Protein AF-A0A2J6PSX6-F1 (afdb_monomer)

Organism: NCBI:txid2082293

Solvent-accessible surface area (backbone atoms only — not comparable to full-atom values): 17293 Å² total; per-residue (Å²): 142,80,87,80,80,84,87,78,82,93,85,74,85,84,75,84,88,76,94,70,100,68,79,91,70,80,76,93,77,73,85,41,24,42,77,78,68,70,52,59,58,74,43,74,70,60,78,51,39,44,59,46,72,52,90,96,53,79,48,27,36,32,50,40,88,94,56,81,68,42,90,94,49,46,57,58,33,32,57,57,78,74,82,89,57,57,91,65,48,42,64,72,56,62,72,65,65,79,92,55,93,71,57,66,23,71,43,69,70,58,40,54,51,45,43,54,75,74,62,28,80,75,60,72,49,60,48,87,50,93,88,44,82,47,42,84,52,58,31,75,43,72,65,63,46,50,50,45,41,31,73,75,62,28,34,72,60,70,74,49,84,80,83,52,93,51,57,68,64,34,51,52,46,35,52,55,50,53,72,76,30,57,74,54,61,67,40,50,57,38,73,90,73,67,52,77,38,41,37,91,80,50,52,58,40,31,86,90,74,68,51,63,62,58,64,72,63,51,54,53,28,55,52,51,49,53,54,52,64,66,59,72,80,74,89,76,86,85,89,81,86,87,89,81,87,80,90,87,83,89,81,83,89,79,86,89,81,86,83,90,83,88,135

pLDDT: mean 77.26, std 21.4, range [27.86, 97.06]

Mean predicted aligned error: 16.33 Å

Structure (mmCIF, N/CA/C/O backbone):
data_AF-A0A2J6PSX6-F1
#
_entry.id   AF-A0A2J6PSX6-F1
#
loop_
_atom_site.group_PDB
_atom_site.id
_atom_site.type_symbol
_atom_site.label_atom_id
_atom_site.label_alt_id
_atom_site.label_comp_id
_atom_site.label_asym_id
_atom_site.label_entity_id
_atom_site.label_seq_id
_atom_site.pdbx_PDB_ins_code
_atom_site.Cartn_x
_atom_site.Cartn_y
_atom_site.Cartn_z
_atom_site.occupancy
_atom_site.B_iso_or_equiv
_atom_site.auth_seq_id
_atom_site.auth_comp_id
_atom_site.auth_asym_id
_atom_site.auth_atom_id
_atom_site.pdbx_PDB_model_num
ATOM 1 N N . MET A 1 1 ? -2.163 -26.969 -51.520 1.00 44.22 1 MET A N 1
ATOM 2 C CA . MET A 1 1 ? -0.831 -26.371 -51.751 1.00 44.22 1 MET A CA 1
ATOM 3 C C . MET A 1 1 ? -0.450 -25.563 -50.521 1.00 44.22 1 MET A C 1
ATOM 5 O O . MET A 1 1 ? -1.234 -24.714 -50.119 1.00 44.22 1 MET A O 1
ATOM 9 N N . LYS A 1 2 ? 0.689 -25.865 -49.894 1.00 38.69 2 LYS A N 1
ATOM 10 C CA . LYS A 1 2 ? 1.317 -25.062 -48.831 1.00 38.69 2 LYS A CA 1
ATOM 11 C C . LYS A 1 2 ? 2.752 -24.767 -49.298 1.00 38.69 2 LYS A C 1
ATOM 13 O O . LYS A 1 2 ? 3.329 -25.674 -49.892 1.00 38.69 2 LYS A O 1
ATOM 18 N N . PRO A 1 3 ? 3.296 -23.555 -49.107 1.00 42.16 3 PRO A N 1
ATOM 19 C CA . PRO A 1 3 ? 4.666 -23.247 -49.508 1.00 42.16 3 PRO A CA 1
ATOM 20 C C . PRO A 1 3 ? 5.681 -23.896 -48.555 1.00 42.16 3 PRO A C 1
ATOM 22 O O . PRO A 1 3 ? 5.441 -23.966 -47.348 1.00 42.16 3 PRO A O 1
ATOM 25 N N . ASP A 1 4 ? 6.806 -24.348 -49.106 1.00 41.50 4 ASP A N 1
ATOM 26 C CA . ASP A 1 4 ? 7.907 -24.942 -48.343 1.00 41.50 4 ASP A CA 1
ATOM 27 C C . ASP A 1 4 ? 8.691 -23.892 -47.528 1.00 41.50 4 ASP A C 1
ATOM 29 O O . ASP A 1 4 ? 8.836 -22.746 -47.968 1.00 41.50 4 ASP A O 1
ATOM 33 N N . P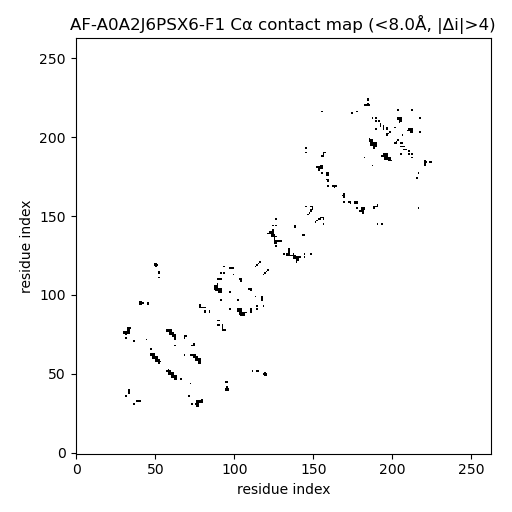RO A 1 5 ? 9.242 -24.261 -46.355 1.00 49.44 5 PRO A N 1
ATOM 34 C CA . PRO A 1 5 ? 10.103 -23.379 -45.575 1.00 49.44 5 PRO A CA 1
ATOM 35 C C . PRO A 1 5 ? 11.494 -23.207 -46.227 1.00 49.44 5 PRO A C 1
ATOM 37 O O . PRO A 1 5 ? 12.028 -24.150 -46.820 1.00 49.44 5 PRO A O 1
ATOM 40 N N . PRO A 1 6 ? 12.129 -22.026 -46.097 1.00 39.50 6 PRO A N 1
ATOM 41 C CA . PRO A 1 6 ? 13.445 -21.769 -46.675 1.00 39.50 6 PRO A CA 1
ATOM 42 C C . PRO A 1 6 ? 14.547 -22.580 -45.978 1.00 39.50 6 PRO A C 1
ATOM 44 O O . PRO A 1 6 ? 14.624 -22.647 -44.751 1.00 39.50 6 PRO A O 1
ATOM 47 N N . LYS A 1 7 ? 15.439 -23.172 -46.780 1.00 40.97 7 LYS A N 1
ATOM 48 C CA . LYS A 1 7 ? 16.583 -23.962 -46.305 1.00 40.97 7 LYS A CA 1
ATOM 49 C C . LYS A 1 7 ? 17.661 -23.045 -45.716 1.00 40.97 7 LYS A C 1
ATOM 51 O O . LYS A 1 7 ? 18.193 -22.199 -46.431 1.00 40.97 7 LYS A O 1
ATOM 56 N N . LEU A 1 8 ? 18.021 -23.249 -44.448 1.00 37.00 8 LEU A N 1
ATOM 57 C CA . LEU A 1 8 ? 19.201 -22.629 -43.837 1.00 37.00 8 LEU A CA 1
ATOM 58 C C . LEU A 1 8 ? 20.448 -23.508 -44.024 1.00 37.00 8 LEU A C 1
ATOM 60 O O . LEU A 1 8 ? 20.373 -24.735 -44.049 1.00 37.00 8 LEU A O 1
ATOM 64 N N . ASN A 1 9 ? 21.588 -22.842 -44.205 1.00 38.47 9 ASN A N 1
ATOM 65 C CA . ASN A 1 9 ? 22.863 -23.419 -44.633 1.00 38.47 9 ASN A CA 1
ATOM 66 C C . ASN A 1 9 ? 23.547 -24.219 -43.495 1.00 38.47 9 ASN A C 1
ATOM 68 O O . ASN A 1 9 ? 23.646 -23.689 -42.385 1.00 38.47 9 ASN A O 1
ATOM 72 N N . PRO A 1 10 ? 24.049 -25.451 -43.721 1.00 40.94 10 PRO A N 1
ATOM 73 C CA . PRO A 1 10 ? 24.639 -26.261 -42.659 1.00 40.94 10 PRO A CA 1
ATOM 74 C C . PRO A 1 10 ? 26.145 -26.000 -42.512 1.00 40.94 10 PRO A C 1
ATOM 76 O O . PRO A 1 10 ? 26.954 -26.580 -43.230 1.00 40.94 10 PRO A O 1
ATOM 79 N N . TYR A 1 11 ? 26.535 -25.173 -41.539 1.00 33.62 11 TYR A N 1
ATOM 80 C CA . TYR A 1 11 ? 27.918 -25.138 -41.048 1.00 33.62 11 TYR A CA 1
ATOM 81 C C . TYR A 1 11 ? 27.951 -24.929 -39.528 1.00 33.62 11 TYR A C 1
ATOM 83 O O . TYR A 1 11 ? 28.032 -23.811 -39.026 1.00 33.62 11 TYR A O 1
ATOM 91 N N . PHE A 1 12 ? 27.878 -26.041 -38.797 1.00 38.25 12 PHE A N 1
ATOM 92 C CA . PHE A 1 12 ? 28.161 -26.121 -37.364 1.00 38.25 12 PHE A CA 1
ATOM 93 C C . PHE A 1 12 ? 29.393 -27.014 -37.162 1.00 38.25 12 PHE A C 1
ATOM 95 O O . PHE A 1 12 ? 29.366 -28.166 -37.600 1.00 38.25 12 PHE A O 1
ATOM 102 N N . PRO A 1 13 ? 30.458 -26.539 -36.493 1.00 33.25 13 PRO A N 1
ATOM 103 C CA . PRO A 1 13 ? 31.503 -27.418 -35.984 1.00 33.25 13 PRO A CA 1
ATOM 104 C C . PRO A 1 13 ? 30.910 -28.377 -34.944 1.00 33.25 13 PRO A C 1
ATOM 106 O O . PRO A 1 13 ? 30.201 -27.945 -34.034 1.00 33.25 13 PRO A O 1
ATOM 109 N N . GLN A 1 14 ? 31.198 -29.672 -35.070 1.00 31.88 14 GLN A N 1
ATOM 110 C CA . GLN A 1 14 ? 30.763 -30.673 -34.096 1.00 31.88 14 GLN A CA 1
ATOM 111 C C . GLN A 1 14 ? 31.444 -30.417 -32.746 1.00 31.88 14 GLN A C 1
ATOM 113 O O . GLN A 1 14 ? 32.668 -30.477 -32.648 1.00 31.88 14 GLN A O 1
ATOM 118 N N . GLN A 1 15 ? 30.657 -30.190 -31.695 1.00 35.12 15 GLN A N 1
ATOM 119 C CA . GLN A 1 15 ? 31.130 -30.395 -30.328 1.00 35.12 15 GLN A CA 1
ATOM 120 C C . GLN A 1 15 ? 30.939 -31.868 -29.969 1.00 35.12 15 GLN A C 1
ATOM 122 O O . GLN A 1 15 ? 29.871 -32.438 -30.204 1.00 35.12 15 GLN A O 1
ATOM 127 N N . GLN A 1 16 ? 31.988 -32.488 -29.430 1.00 29.45 16 GLN A N 1
ATOM 128 C CA . GLN A 1 16 ? 31.889 -33.832 -28.872 1.00 29.45 16 GLN A CA 1
ATOM 129 C C . GLN A 1 16 ? 30.905 -33.802 -27.702 1.00 29.45 16 GLN A C 1
ATOM 131 O O . GLN A 1 16 ? 30.966 -32.916 -26.849 1.00 29.45 16 GLN A O 1
ATOM 136 N N . TYR A 1 17 ? 29.988 -34.764 -27.688 1.00 33.41 17 TYR A N 1
ATOM 137 C CA . TYR A 1 17 ? 29.144 -34.999 -26.531 1.00 33.41 17 TYR A CA 1
ATOM 138 C C . TYR A 1 17 ? 30.025 -35.552 -25.409 1.00 33.41 17 TYR A C 1
ATOM 140 O O . TYR A 1 17 ? 30.816 -36.465 -25.641 1.00 33.41 17 TYR A O 1
ATOM 148 N N . ASP A 1 18 ? 29.844 -35.044 -24.196 1.00 27.86 18 ASP A N 1
ATOM 149 C CA . ASP A 1 18 ? 30.178 -35.814 -23.008 1.00 27.86 18 ASP A CA 1
ATOM 150 C C . ASP A 1 18 ? 28.977 -35.770 -22.068 1.00 27.86 18 ASP A C 1
ATOM 152 O O . ASP A 1 18 ? 28.497 -34.707 -21.662 1.00 27.86 18 ASP A O 1
ATOM 156 N N . SER A 1 19 ? 28.405 -36.945 -21.825 1.00 42.03 19 SER A N 1
ATOM 157 C CA . SER A 1 19 ? 27.139 -37.087 -21.115 1.00 42.03 19 SER A CA 1
ATOM 158 C C . SER A 1 19 ? 27.407 -37.142 -19.621 1.00 42.03 19 SER A C 1
ATOM 160 O O . SER A 1 19 ? 27.839 -38.166 -19.098 1.00 42.03 19 SER A O 1
ATOM 162 N N . SER A 1 20 ? 27.108 -36.061 -18.905 1.00 33.53 20 SER A N 1
ATOM 163 C CA . SER A 1 20 ? 27.062 -36.076 -17.442 1.00 33.53 20 SER A CA 1
ATOM 164 C C . SER A 1 20 ? 25.926 -35.208 -16.922 1.00 33.53 20 SER A C 1
ATOM 166 O O . SER A 1 20 ? 25.856 -34.007 -17.177 1.00 33.53 20 SER A O 1
ATOM 168 N N . SER A 1 21 ? 25.014 -35.850 -16.194 1.00 47.34 21 SER A N 1
ATOM 169 C CA . SER A 1 21 ? 23.786 -35.266 -15.657 1.00 47.34 21 SER A CA 1
ATOM 170 C C . SER A 1 21 ? 24.078 -34.257 -14.541 1.00 47.34 21 SER A C 1
ATOM 172 O O . SER A 1 21 ? 24.054 -34.598 -13.360 1.00 47.34 21 SER A O 1
ATOM 174 N N . GLY A 1 22 ? 24.341 -33.004 -14.914 1.00 30.34 22 GLY A N 1
ATOM 175 C CA . GLY A 1 22 ? 24.428 -31.859 -14.007 1.00 30.34 22 GLY A CA 1
ATOM 176 C C . GLY A 1 22 ? 23.193 -30.967 -14.129 1.00 30.34 22 GLY A C 1
ATOM 177 O O . GLY A 1 22 ? 22.741 -30.672 -15.234 1.00 30.34 22 GLY A O 1
ATOM 178 N N . GLY A 1 23 ? 22.628 -30.531 -13.000 1.00 30.66 23 GLY A N 1
ATOM 179 C CA . GLY A 1 23 ? 21.505 -29.591 -13.010 1.00 30.66 23 GLY A CA 1
ATOM 180 C C . GLY A 1 23 ? 21.896 -28.242 -13.623 1.00 30.66 23 GLY A C 1
ATOM 181 O O . GLY A 1 23 ? 23.019 -27.778 -13.431 1.00 30.66 23 GLY A O 1
ATOM 182 N N . PHE A 1 24 ? 20.958 -27.593 -14.323 1.00 33.47 24 PHE A N 1
ATOM 183 C CA . PHE A 1 24 ? 21.134 -26.245 -14.875 1.00 33.47 24 PHE A CA 1
ATOM 184 C C . PHE A 1 24 ? 21.320 -25.204 -13.756 1.00 33.47 24 PHE A C 1
ATOM 186 O O . PHE A 1 24 ? 20.373 -24.547 -13.322 1.00 33.47 24 PHE A O 1
ATOM 193 N N . GLN A 1 25 ? 22.559 -25.030 -13.300 1.00 38.81 25 GLN A N 1
ATOM 194 C CA . GLN A 1 25 ? 22.975 -23.825 -12.593 1.00 38.81 25 GLN A CA 1
ATOM 195 C C . GLN A 1 25 ? 23.046 -22.677 -13.605 1.00 38.81 25 GLN A C 1
ATOM 197 O O . GLN A 1 25 ? 23.583 -22.829 -14.704 1.00 38.81 25 GLN A O 1
ATOM 202 N N . GLN A 1 26 ? 22.449 -21.535 -13.259 1.00 46.22 26 GLN A N 1
ATOM 203 C CA . GLN A 1 26 ? 22.460 -20.356 -14.120 1.00 46.22 26 GLN A CA 1
ATOM 204 C C . GLN A 1 26 ? 23.899 -19.859 -14.299 1.00 46.22 26 GLN A C 1
ATOM 206 O O . GLN A 1 26 ? 24.659 -19.761 -13.339 1.00 46.22 26 GLN A O 1
ATOM 211 N N . ILE A 1 27 ? 24.280 -19.540 -15.537 1.00 41.50 27 ILE A N 1
ATOM 212 C CA . ILE A 1 27 ? 25.603 -18.985 -15.834 1.00 41.50 27 ILE A CA 1
ATOM 213 C C . ILE A 1 27 ? 25.578 -17.498 -15.444 1.00 41.50 27 ILE A C 1
ATOM 215 O O . ILE A 1 27 ? 25.227 -16.642 -16.256 1.00 41.50 27 ILE A O 1
ATOM 219 N N . ASP A 1 28 ? 25.933 -17.200 -14.193 1.00 48.84 28 ASP A N 1
ATOM 220 C CA . ASP A 1 28 ? 25.747 -15.910 -13.493 1.00 48.84 28 ASP A CA 1
ATOM 221 C C . ASP A 1 28 ? 26.487 -14.673 -14.075 1.00 48.84 28 ASP A C 1
ATOM 223 O O . ASP A 1 28 ? 26.600 -13.643 -13.413 1.00 48.84 28 ASP A O 1
ATOM 227 N N . ASN A 1 29 ? 26.989 -14.723 -15.315 1.00 54.59 29 ASN A N 1
ATOM 228 C CA . ASN A 1 29 ? 27.826 -13.669 -15.911 1.00 54.59 29 ASN A CA 1
ATOM 229 C C . ASN A 1 29 ? 27.295 -13.026 -17.209 1.00 54.59 29 ASN A C 1
ATOM 231 O O . ASN A 1 29 ? 27.914 -12.085 -17.710 1.00 54.59 29 ASN A O 1
ATOM 235 N N . VAL A 1 30 ? 26.151 -13.453 -17.760 1.00 66.88 30 VAL A N 1
ATOM 236 C CA . VAL A 1 30 ? 25.575 -12.799 -18.955 1.00 66.88 30 VAL A CA 1
ATOM 237 C C . VAL A 1 30 ? 24.592 -11.696 -18.549 1.00 66.88 30 VAL A C 1
ATOM 239 O O . VAL A 1 30 ? 23.444 -11.951 -18.186 1.00 66.88 30 VAL A O 1
ATOM 242 N N . ARG A 1 31 ? 25.023 -10.430 -18.642 1.00 81.06 31 ARG A N 1
ATOM 243 C CA . ARG A 1 31 ? 24.145 -9.261 -18.449 1.00 81.06 31 ARG A CA 1
ATOM 244 C C . ARG A 1 31 ? 23.216 -9.092 -19.656 1.00 81.06 31 ARG A C 1
ATOM 246 O O . ARG A 1 31 ? 23.489 -8.293 -20.549 1.00 81.06 31 ARG A O 1
ATOM 253 N N . HIS A 1 32 ? 22.105 -9.823 -19.664 1.00 84.62 32 HIS A N 1
ATOM 254 C CA . HIS A 1 32 ? 21.074 -9.677 -20.689 1.00 84.62 32 HIS A CA 1
ATOM 255 C C . HIS A 1 32 ? 20.481 -8.259 -20.685 1.00 84.62 32 HIS A C 1
ATOM 257 O O . HIS A 1 32 ? 20.027 -7.768 -19.649 1.00 84.62 32 HIS A O 1
ATOM 263 N N . THR A 1 33 ? 20.443 -7.618 -21.850 1.00 86.75 33 THR A N 1
ATOM 264 C CA . THR A 1 33 ? 19.648 -6.417 -22.138 1.00 86.75 33 THR A CA 1
ATOM 265 C C . THR A 1 33 ? 18.687 -6.710 -23.291 1.00 86.75 33 THR A C 1
ATOM 267 O O . THR A 1 33 ? 18.785 -7.755 -23.938 1.00 86.75 33 THR A O 1
ATOM 270 N N . LEU A 1 34 ? 17.760 -5.796 -23.589 1.00 84.44 34 LEU A N 1
ATOM 271 C CA . LEU A 1 34 ? 16.882 -5.963 -24.753 1.00 84.44 34 LEU A CA 1
ATOM 272 C C . LEU A 1 34 ? 17.679 -6.068 -26.054 1.00 84.44 34 LEU A C 1
ATOM 274 O O . LEU A 1 34 ? 17.410 -6.950 -26.867 1.00 84.44 34 LEU A O 1
ATOM 278 N N . SER A 1 35 ? 18.689 -5.208 -26.218 1.00 84.06 35 SER A N 1
ATOM 279 C CA . SER A 1 35 ? 19.581 -5.246 -27.377 1.00 84.06 35 SER A CA 1
ATOM 280 C C . SER A 1 35 ? 20.356 -6.567 -27.487 1.00 84.06 35 S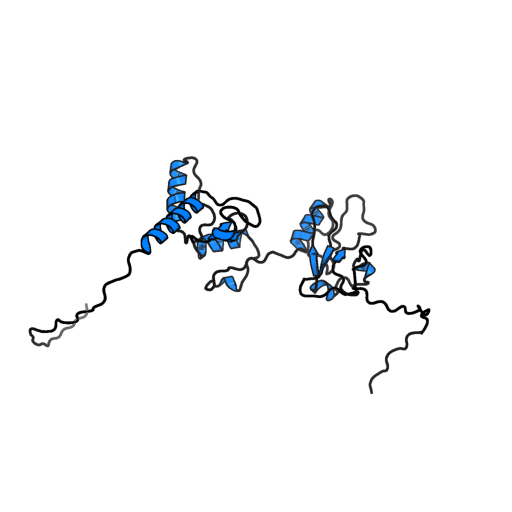ER A C 1
ATOM 282 O O . SER A 1 35 ? 20.536 -7.051 -28.599 1.00 84.06 35 SER A O 1
ATOM 284 N N . SER A 1 36 ? 20.793 -7.185 -26.377 1.00 84.56 36 SER A N 1
ATOM 285 C CA . SER A 1 36 ? 21.501 -8.480 -26.438 1.00 84.56 36 SER A CA 1
ATOM 286 C C . SER A 1 36 ? 20.581 -9.670 -26.724 1.00 84.56 36 SER A C 1
ATOM 288 O O . SER A 1 36 ? 21.048 -10.695 -27.203 1.00 84.56 36 SER A O 1
ATOM 290 N N . LEU A 1 37 ? 19.291 -9.557 -26.391 1.00 84.06 37 LEU A N 1
ATOM 291 C CA . LEU A 1 37 ? 18.266 -10.567 -26.676 1.00 84.06 37 LEU A CA 1
ATOM 292 C C . LEU A 1 37 ? 17.568 -10.341 -28.030 1.00 84.06 37 LEU A C 1
ATOM 294 O O . LEU A 1 37 ? 16.632 -11.063 -28.362 1.00 84.06 37 LEU A O 1
ATOM 298 N N . SER A 1 38 ? 17.985 -9.329 -28.800 1.00 82.50 38 SER A N 1
ATOM 299 C CA . SER A 1 38 ? 17.332 -8.901 -30.048 1.00 82.50 38 SER A CA 1
ATOM 300 C C . SER A 1 38 ? 15.830 -8.605 -29.898 1.00 82.50 38 SER A C 1
ATOM 302 O O . SER A 1 38 ? 15.063 -8.718 -30.854 1.00 82.50 38 SER A O 1
ATOM 304 N N . TRP A 1 39 ? 15.383 -8.212 -28.701 1.00 83.75 39 TRP A N 1
ATOM 305 C CA . TRP A 1 39 ? 13.976 -7.914 -28.451 1.00 83.75 39 TRP A CA 1
ATOM 306 C C . TRP A 1 39 ? 13.569 -6.588 -29.096 1.00 83.75 39 TRP A C 1
ATOM 308 O O . TRP A 1 39 ? 14.146 -5.532 -28.819 1.00 83.75 39 TRP A O 1
ATOM 318 N N . ALA A 1 40 ? 12.499 -6.627 -29.892 1.00 78.62 40 ALA A N 1
ATOM 319 C CA . ALA A 1 40 ? 11.819 -5.421 -30.344 1.00 78.62 40 ALA A CA 1
ATOM 320 C C . ALA A 1 40 ? 11.312 -4.606 -29.140 1.00 78.62 40 ALA A C 1
ATOM 322 O O . ALA A 1 40 ? 10.891 -5.158 -28.118 1.00 78.62 40 ALA A O 1
ATOM 323 N N . LYS A 1 41 ? 11.339 -3.273 -29.255 1.00 72.12 41 LYS A N 1
ATOM 324 C CA . LYS A 1 41 ? 10.953 -2.377 -28.151 1.00 72.12 41 LYS A CA 1
ATOM 325 C C . LYS A 1 41 ? 9.483 -2.514 -27.769 1.00 72.12 41 LYS A C 1
ATOM 327 O O . LYS A 1 41 ? 9.137 -2.122 -26.672 1.00 72.12 41 LYS A O 1
ATOM 332 N N . ASP A 1 42 ? 8.643 -3.036 -28.642 1.00 69.00 42 ASP A N 1
ATOM 333 C CA . ASP A 1 42 ? 7.210 -3.283 -28.495 1.00 69.00 42 ASP A CA 1
ATOM 334 C C . ASP A 1 42 ? 6.874 -4.780 -28.346 1.00 69.00 42 ASP A C 1
ATOM 336 O O . ASP A 1 42 ? 5.709 -5.159 -28.423 1.00 69.00 42 ASP A O 1
ATOM 340 N N . SER A 1 43 ? 7.879 -5.631 -28.097 1.00 81.56 43 SER A N 1
ATOM 341 C CA . SER A 1 43 ? 7.701 -7.080 -27.978 1.00 81.56 43 SER A CA 1
ATOM 342 C C . SER A 1 43 ? 6.655 -7.468 -26.927 1.00 81.56 43 SER A C 1
ATOM 344 O O . SER A 1 43 ? 6.710 -7.040 -25.771 1.00 81.56 43 SER A O 1
ATOM 346 N N . GLU A 1 44 ? 5.754 -8.376 -27.306 1.00 84.06 44 GLU A N 1
ATOM 347 C CA . GLU A 1 44 ? 4.774 -9.006 -26.412 1.00 84.06 44 GLU A CA 1
ATOM 348 C C . GLU A 1 44 ? 5.434 -9.677 -25.193 1.00 84.06 44 GLU A C 1
ATOM 350 O O . GLU A 1 44 ? 4.831 -9.726 -24.119 1.00 84.06 44 GLU A O 1
ATOM 355 N N . LEU A 1 45 ? 6.701 -10.104 -25.315 1.00 86.06 45 LEU A N 1
ATOM 356 C CA . LEU A 1 45 ? 7.494 -10.657 -24.211 1.00 86.06 45 LEU A CA 1
ATOM 357 C C . LEU A 1 45 ? 7.601 -9.690 -23.025 1.00 86.06 45 LEU A C 1
ATOM 359 O O . LEU A 1 45 ? 7.645 -10.134 -21.883 1.00 86.06 45 LEU A O 1
ATOM 363 N N . LEU A 1 46 ? 7.552 -8.373 -23.249 1.00 85.62 46 LEU A N 1
ATOM 364 C CA . LEU A 1 46 ? 7.603 -7.368 -22.180 1.00 85.62 46 LEU A CA 1
ATOM 365 C C . LEU A 1 46 ? 6.421 -7.480 -21.204 1.00 85.62 46 LEU A C 1
ATOM 367 O O . LEU A 1 46 ? 6.556 -7.120 -20.037 1.00 85.62 46 LEU A O 1
ATOM 371 N N . LYS A 1 47 ? 5.284 -8.041 -21.640 1.00 86.50 47 LYS A N 1
ATOM 372 C CA . LYS A 1 47 ? 4.105 -8.298 -20.789 1.00 86.50 47 LYS A CA 1
ATOM 373 C C . LYS A 1 47 ? 4.332 -9.432 -19.779 1.00 86.50 47 LYS A C 1
ATOM 375 O O . LYS A 1 47 ? 3.521 -9.614 -18.870 1.00 86.50 47 LYS A O 1
ATOM 380 N N . LEU A 1 48 ? 5.414 -10.198 -19.930 1.00 89.12 48 LEU A N 1
ATOM 381 C CA . LEU A 1 48 ? 5.817 -11.267 -19.014 1.00 89.12 48 LEU A CA 1
ATOM 382 C C . LEU A 1 48 ? 6.661 -10.745 -17.836 1.00 89.12 48 LEU A C 1
ATOM 384 O O . LEU A 1 48 ? 6.947 -11.518 -16.923 1.00 89.12 48 LEU A O 1
ATOM 388 N N . TYR A 1 49 ? 7.035 -9.459 -17.840 1.00 90.31 49 TYR A N 1
ATOM 389 C CA . TYR A 1 49 ? 7.983 -8.857 -16.903 1.00 90.31 49 TYR A CA 1
ATOM 390 C C . TYR A 1 49 ? 7.378 -7.706 -16.086 1.00 90.31 49 TYR A C 1
ATOM 392 O O . TYR A 1 49 ? 6.410 -7.061 -16.486 1.00 90.31 49 TYR A O 1
ATOM 400 N N . THR A 1 50 ? 8.001 -7.412 -14.945 1.00 89.44 50 THR A N 1
ATOM 401 C CA . THR A 1 50 ? 7.785 -6.199 -14.143 1.00 89.44 50 THR A CA 1
ATOM 402 C C . THR A 1 50 ? 9.064 -5.363 -14.073 1.00 89.44 50 THR A C 1
ATOM 404 O O . THR A 1 50 ? 10.162 -5.915 -14.084 1.00 89.44 50 THR A O 1
ATOM 407 N N . LEU A 1 51 ? 8.955 -4.033 -14.006 1.00 90.50 51 LEU A N 1
ATOM 408 C CA . LEU A 1 51 ? 10.116 -3.147 -13.875 1.00 90.50 51 LEU A CA 1
ATOM 409 C C . LEU A 1 51 ? 10.539 -3.008 -12.404 1.00 90.50 51 LEU A C 1
ATOM 411 O O . LEU A 1 51 ? 9.873 -2.330 -11.619 1.00 90.50 51 LEU A O 1
ATOM 415 N N . THR A 1 52 ? 11.695 -3.571 -12.063 1.00 88.69 52 THR A N 1
ATOM 416 C CA . THR A 1 52 ? 12.321 -3.481 -10.740 1.00 88.69 52 THR A CA 1
ATOM 417 C C . THR A 1 52 ? 13.424 -2.417 -10.739 1.00 88.69 52 THR A C 1
ATOM 419 O O . THR A 1 52 ? 14.259 -2.343 -11.641 1.00 88.69 52 THR A O 1
ATOM 422 N N . ILE A 1 53 ? 13.427 -1.558 -9.713 1.00 86.88 53 ILE A N 1
ATOM 423 C CA . ILE A 1 53 ? 14.327 -0.396 -9.599 1.00 86.88 53 ILE A CA 1
ATOM 424 C C . ILE A 1 53 ? 14.944 -0.388 -8.187 1.00 86.88 53 ILE A C 1
ATOM 426 O O . ILE A 1 53 ? 14.418 0.286 -7.287 1.00 86.88 53 ILE A O 1
ATOM 430 N N . PRO A 1 54 ? 16.012 -1.172 -7.945 1.00 82.75 54 PRO A N 1
ATOM 431 C CA . PRO A 1 54 ? 16.640 -1.254 -6.632 1.00 82.75 54 PRO A CA 1
ATOM 432 C C . PRO A 1 54 ? 17.398 0.038 -6.312 1.00 82.75 54 PRO A C 1
ATOM 434 O O . PRO A 1 54 ? 17.980 0.677 -7.188 1.00 82.75 54 PRO A O 1
ATOM 437 N N . LYS A 1 55 ? 17.417 0.427 -5.034 1.00 77.19 55 LYS A N 1
ATOM 438 C CA . LYS A 1 55 ? 18.095 1.651 -4.588 1.00 77.19 55 LYS A CA 1
ATOM 439 C C . LYS A 1 55 ? 19.599 1.557 -4.880 1.00 77.19 55 LYS A C 1
ATOM 441 O O . LYS A 1 55 ? 20.278 0.709 -4.312 1.00 77.19 55 LYS A O 1
ATOM 446 N N . GLY A 1 56 ? 20.110 2.450 -5.728 1.00 75.12 56 GLY A N 1
ATOM 447 C CA . GLY A 1 56 ? 21.531 2.498 -6.093 1.00 75.12 56 GLY A CA 1
ATOM 448 C C . GLY A 1 56 ? 21.988 1.433 -7.098 1.00 75.12 56 GLY A C 1
ATOM 449 O O . GLY A 1 56 ? 23.188 1.303 -7.310 1.00 75.12 56 GLY A O 1
ATOM 450 N N . GLN A 1 57 ? 21.071 0.690 -7.726 1.00 80.81 57 GLN A N 1
ATOM 451 C CA . GLN A 1 57 ? 21.386 -0.253 -8.807 1.00 80.81 57 GLN A CA 1
ATOM 452 C C . GLN A 1 57 ? 20.690 0.155 -10.110 1.00 80.81 57 GLN A C 1
ATOM 454 O O . GLN A 1 57 ? 19.768 0.973 -10.117 1.00 80.81 57 GLN A O 1
ATOM 459 N N . LEU A 1 58 ? 21.129 -0.427 -11.228 1.00 81.25 58 LEU A N 1
ATOM 460 C CA . LEU A 1 58 ? 20.488 -0.211 -12.523 1.00 81.25 58 LEU A CA 1
ATOM 461 C C . LEU A 1 58 ? 19.087 -0.853 -12.560 1.00 81.25 58 LEU A C 1
ATOM 463 O O . LEU A 1 58 ? 18.907 -1.950 -12.024 1.00 81.25 58 LEU A O 1
ATOM 467 N N . PRO A 1 59 ? 18.100 -0.204 -13.206 1.00 88.00 59 PRO A N 1
ATOM 468 C CA . PRO A 1 59 ? 16.772 -0.776 -13.386 1.00 88.00 59 PRO A CA 1
ATOM 469 C C . PRO A 1 59 ? 16.816 -1.998 -14.312 1.00 88.00 59 PRO A C 1
ATOM 471 O O . PRO A 1 59 ? 17.529 -2.011 -15.322 1.00 88.00 59 PRO A O 1
ATOM 474 N N . TYR A 1 60 ? 16.010 -3.006 -13.989 1.00 91.31 60 TYR A N 1
ATOM 475 C CA . TYR A 1 60 ? 15.854 -4.215 -14.791 1.00 91.31 60 TYR A CA 1
ATOM 476 C C . TYR A 1 60 ? 14.399 -4.673 -14.837 1.00 91.31 60 TYR A C 1
ATOM 478 O O . TYR A 1 60 ? 13.613 -4.447 -13.921 1.00 91.31 60 TYR A O 1
ATOM 486 N N . LEU A 1 61 ? 14.052 -5.340 -15.927 1.00 90.88 61 LEU A N 1
ATOM 487 C CA . LEU A 1 61 ? 12.845 -6.127 -16.072 1.00 90.88 61 LEU A CA 1
ATOM 488 C C . LEU A 1 61 ? 13.060 -7.472 -15.371 1.00 90.88 61 LEU A C 1
ATOM 490 O O . LEU A 1 61 ? 14.040 -8.163 -15.642 1.00 90.88 61 LEU A O 1
ATOM 494 N N . GLN A 1 62 ? 12.152 -7.846 -14.478 1.00 92.75 62 GLN A N 1
ATOM 495 C CA . GLN A 1 62 ? 12.138 -9.121 -13.766 1.00 92.75 62 GLN A CA 1
ATOM 496 C C . GLN A 1 62 ? 10.978 -9.980 -14.271 1.00 92.75 62 GLN A C 1
ATOM 498 O O . GLN A 1 62 ? 9.852 -9.487 -14.348 1.00 92.75 62 GLN A O 1
ATOM 503 N N . LEU A 1 63 ? 11.244 -11.238 -14.625 1.00 92.25 63 LEU A N 1
ATOM 504 C CA . LEU A 1 63 ? 10.211 -12.163 -15.095 1.00 92.25 63 LEU A CA 1
ATOM 505 C C . LEU A 1 63 ? 9.183 -12.406 -13.975 1.00 92.25 63 LEU A C 1
ATOM 507 O O . LEU A 1 63 ? 9.555 -12.580 -12.813 1.00 92.25 63 LEU A O 1
ATOM 511 N N . LEU A 1 64 ? 7.890 -12.396 -14.310 1.00 89.00 64 LEU A N 1
ATOM 512 C CA . LEU A 1 64 ? 6.821 -12.689 -13.351 1.00 89.00 64 LEU A CA 1
ATOM 513 C C . LEU A 1 64 ? 6.895 -14.154 -12.894 1.00 89.00 64 LEU A C 1
ATOM 515 O O . LEU A 1 64 ? 6.997 -15.049 -13.726 1.00 89.00 64 LEU A O 1
ATOM 519 N N . GLU A 1 65 ? 6.729 -14.397 -11.591 1.00 88.31 65 GLU A N 1
ATOM 520 C CA . GLU A 1 65 ? 6.896 -15.707 -10.921 1.00 88.31 65 GLU A CA 1
ATOM 521 C C . GLU A 1 65 ? 6.063 -16.860 -11.513 1.00 88.31 65 GLU A C 1
ATOM 523 O O . GLU A 1 65 ? 6.397 -18.027 -11.337 1.00 88.31 65 GLU A O 1
ATOM 528 N N . LYS A 1 66 ? 4.991 -16.543 -12.247 1.00 88.25 66 LYS A N 1
ATOM 529 C CA . LYS A 1 66 ? 4.150 -17.516 -12.963 1.00 88.25 66 LYS A CA 1
ATOM 530 C C . LYS A 1 66 ? 4.810 -18.138 -14.206 1.00 88.25 66 LYS A C 1
ATOM 532 O O . LYS A 1 66 ? 4.190 -18.986 -14.841 1.00 88.25 66 LYS A O 1
ATOM 537 N N . TRP A 1 67 ? 6.002 -17.683 -14.593 1.00 88.75 67 TRP A N 1
ATOM 538 C CA . TRP A 1 67 ? 6.733 -18.147 -15.772 1.00 88.75 67 TRP A CA 1
ATOM 539 C C . TRP A 1 67 ? 8.090 -18.734 -15.385 1.00 88.75 67 TRP A C 1
ATOM 541 O O . TRP A 1 67 ? 8.828 -18.160 -14.585 1.00 88.75 67 TRP A O 1
ATOM 551 N N . THR A 1 68 ? 8.451 -19.853 -16.006 1.00 88.75 68 THR A N 1
ATOM 552 C CA . THR A 1 68 ? 9.783 -20.446 -15.882 1.00 88.75 68 THR A CA 1
ATOM 553 C C . THR A 1 68 ? 10.794 -19.669 -16.738 1.00 88.75 68 THR A C 1
ATOM 555 O O . THR A 1 68 ? 10.515 -19.407 -17.911 1.00 88.75 68 THR A O 1
ATOM 558 N N . PRO A 1 69 ? 11.974 -19.297 -16.206 1.00 92.00 69 PRO A N 1
ATOM 559 C CA . PRO A 1 69 ? 13.025 -18.681 -17.009 1.00 92.00 69 PRO A CA 1
ATOM 560 C C . PRO A 1 69 ? 13.490 -19.594 -18.151 1.00 92.00 69 PRO A C 1
ATOM 562 O O . PRO A 1 69 ? 13.675 -20.794 -17.957 1.00 92.00 69 PRO A O 1
ATOM 565 N N . THR A 1 70 ? 13.725 -19.012 -19.324 1.00 88.31 70 THR A N 1
ATOM 566 C CA . THR A 1 70 ? 14.287 -19.692 -20.504 1.00 88.31 70 THR A CA 1
ATOM 567 C C . THR A 1 70 ? 15.411 -18.845 -21.111 1.00 88.31 70 THR A C 1
ATOM 569 O O . THR A 1 70 ? 15.696 -17.754 -20.618 1.00 88.31 70 THR A O 1
ATOM 572 N N . TYR A 1 71 ? 16.050 -19.317 -22.185 1.00 85.12 71 TYR A N 1
ATOM 573 C CA . TYR A 1 71 ? 17.024 -18.512 -22.932 1.00 85.12 71 TYR A CA 1
ATOM 574 C C . TYR A 1 71 ? 16.386 -17.272 -23.584 1.00 85.12 71 TYR A C 1
ATOM 576 O O . TYR A 1 71 ? 16.954 -16.183 -23.529 1.00 85.12 71 TYR A O 1
ATOM 584 N N . GLU A 1 72 ? 15.186 -17.419 -24.156 1.00 84.25 72 GLU A N 1
ATOM 585 C CA . GLU A 1 72 ? 14.447 -16.312 -24.779 1.00 84.25 72 GLU A CA 1
ATOM 586 C C . GLU A 1 72 ? 13.789 -15.393 -23.745 1.00 84.25 72 GLU A C 1
ATOM 588 O O . GLU A 1 72 ? 13.635 -14.200 -23.998 1.00 84.25 72 GLU A O 1
ATOM 593 N N . THR A 1 73 ? 13.430 -15.938 -22.577 1.00 88.12 73 THR A N 1
ATOM 594 C CA . THR A 1 73 ? 12.815 -15.227 -21.447 1.00 88.12 73 THR A CA 1
ATOM 595 C C . THR A 1 73 ? 13.626 -15.421 -20.155 1.00 88.12 73 THR A C 1
ATOM 597 O O . THR A 1 73 ? 13.175 -16.117 -19.235 1.00 88.12 73 THR A O 1
ATOM 600 N N . PRO A 1 74 ? 14.831 -14.830 -20.038 1.00 91.19 74 PRO A N 1
ATOM 601 C CA . PRO A 1 74 ? 15.668 -14.979 -18.849 1.00 91.19 74 PRO A CA 1
ATOM 602 C C . PRO A 1 74 ? 15.070 -14.236 -17.647 1.00 91.19 74 PRO A C 1
ATOM 604 O O . PRO A 1 74 ? 14.297 -13.289 -17.797 1.00 91.19 74 PRO A O 1
ATOM 607 N N . ALA A 1 75 ? 15.441 -14.637 -16.428 1.00 91.56 75 ALA A N 1
ATOM 608 C CA . ALA A 1 75 ? 14.814 -14.144 -15.195 1.00 91.56 75 ALA A CA 1
ATOM 609 C C . ALA A 1 75 ? 14.959 -12.623 -14.966 1.00 91.56 75 ALA A C 1
ATOM 611 O O . ALA A 1 75 ? 14.101 -12.009 -14.325 1.00 91.56 75 ALA A O 1
ATOM 612 N N . LYS A 1 76 ? 16.038 -12.014 -15.479 1.00 91.75 76 LYS A N 1
ATOM 613 C CA . LYS A 1 76 ? 16.332 -10.576 -15.389 1.00 91.75 76 LYS A CA 1
ATOM 614 C C . LYS A 1 76 ? 16.852 -10.058 -16.731 1.00 91.75 76 LYS A C 1
ATOM 616 O O . LYS A 1 76 ? 17.750 -10.663 -17.309 1.00 91.75 76 LYS A O 1
ATOM 621 N N . VAL A 1 77 ? 16.335 -8.915 -17.181 1.00 90.94 77 VAL A N 1
ATOM 622 C CA . VAL A 1 77 ? 16.787 -8.201 -18.388 1.00 90.94 77 VAL A CA 1
ATOM 623 C C . VAL A 1 77 ? 16.988 -6.728 -18.051 1.00 90.94 77 VAL A C 1
ATOM 625 O O . VAL A 1 77 ? 16.046 -6.028 -17.690 1.00 90.94 77 VAL A O 1
ATOM 628 N N . TYR A 1 78 ? 18.215 -6.232 -18.144 1.00 91.12 78 TYR A N 1
ATOM 629 C CA . TYR A 1 78 ? 18.538 -4.837 -17.849 1.00 91.12 78 TYR A CA 1
ATOM 630 C C . TYR A 1 78 ? 18.049 -3.904 -18.962 1.00 91.12 78 TYR A C 1
ATOM 632 O O . TYR A 1 78 ? 18.009 -4.279 -20.136 1.00 91.12 78 TYR A O 1
ATOM 640 N N . LEU A 1 79 ? 17.706 -2.664 -18.600 1.00 89.25 79 LEU A N 1
ATOM 641 C CA . LEU A 1 79 ? 17.426 -1.638 -19.605 1.00 89.25 79 LEU A CA 1
ATOM 642 C C . LEU A 1 79 ? 18.702 -1.296 -20.390 1.00 89.25 79 LEU A C 1
ATOM 644 O O . LEU A 1 79 ? 19.802 -1.279 -19.830 1.00 89.25 79 LEU A O 1
ATOM 648 N N . ASP A 1 80 ? 18.538 -1.006 -21.682 1.00 86.44 80 ASP A N 1
ATOM 649 C CA . ASP A 1 80 ? 19.642 -0.605 -22.554 1.00 86.44 80 ASP A CA 1
ATOM 650 C C . ASP A 1 80 ? 20.248 0.738 -22.116 1.00 86.44 80 ASP A C 1
ATOM 652 O O . ASP A 1 80 ? 19.556 1.646 -21.646 1.00 86.44 80 ASP A O 1
ATOM 656 N N . GLU A 1 81 ? 21.555 0.887 -22.318 1.00 81.31 81 GLU A N 1
ATOM 657 C CA . GLU A 1 81 ? 22.282 2.113 -21.992 1.00 81.31 81 GLU A CA 1
ATOM 658 C C . GLU A 1 81 ? 22.140 3.168 -23.098 1.00 81.31 81 GLU A C 1
ATOM 660 O O . GLU A 1 81 ? 22.131 2.878 -24.298 1.00 81.31 81 GLU A O 1
ATOM 665 N N . ALA A 1 82 ? 22.016 4.430 -22.688 1.00 76.75 82 ALA A N 1
ATOM 666 C CA . ALA A 1 82 ? 21.666 5.535 -23.570 1.00 76.75 82 ALA A CA 1
ATOM 667 C C . ALA A 1 82 ? 22.868 6.054 -24.384 1.00 76.75 82 ALA A C 1
ATOM 669 O O . ALA A 1 82 ? 23.479 7.077 -24.051 1.00 76.75 82 ALA A O 1
ATOM 670 N N . LYS A 1 83 ? 23.192 5.344 -25.473 1.00 69.56 83 LYS A N 1
ATOM 671 C CA . LYS A 1 83 ? 24.254 5.699 -26.431 1.00 69.56 83 LYS A CA 1
ATOM 672 C C . LYS A 1 83 ? 24.098 7.150 -26.923 1.00 69.56 83 LYS A C 1
ATOM 674 O O . LYS A 1 83 ? 23.039 7.527 -27.413 1.00 69.56 83 LYS A O 1
ATOM 679 N N . GLY A 1 84 ? 25.160 7.953 -26.804 1.00 67.62 84 GLY A N 1
ATOM 680 C CA . GLY A 1 84 ? 25.204 9.338 -27.304 1.00 67.62 84 GLY A CA 1
ATOM 681 C C . GLY A 1 84 ? 24.601 10.418 -26.389 1.00 67.62 84 GLY A C 1
ATOM 682 O O . GLY A 1 84 ? 24.449 11.559 -26.821 1.00 67.62 84 GLY A O 1
ATOM 683 N N . SER A 1 85 ? 24.262 10.099 -25.135 1.00 65.88 85 SER A N 1
ATOM 684 C CA . SER A 1 85 ? 23.728 11.087 -24.181 1.00 65.88 85 SER A CA 1
ATOM 685 C C . SER A 1 85 ? 24.742 12.194 -23.855 1.00 65.88 85 SER A C 1
ATOM 687 O O . SER A 1 85 ? 25.902 11.912 -23.553 1.00 65.88 85 SER A O 1
ATOM 689 N N . LYS A 1 86 ? 24.305 13.463 -23.847 1.00 71.19 86 LYS A N 1
ATOM 690 C CA . LYS A 1 86 ? 25.142 14.580 -23.371 1.00 71.19 86 LYS A CA 1
ATOM 691 C C . LYS A 1 86 ? 25.420 14.440 -21.867 1.00 71.19 86 LYS A C 1
ATOM 693 O O . LYS A 1 86 ? 24.607 13.892 -21.123 1.00 71.19 86 LYS A O 1
ATOM 698 N N . LYS A 1 87 ? 26.546 14.994 -21.398 1.00 69.38 87 LYS A N 1
ATOM 699 C CA . LYS A 1 87 ? 26.864 15.087 -19.961 1.00 69.38 87 LYS A CA 1
ATOM 700 C C . LYS A 1 87 ? 25.685 15.736 -19.218 1.00 69.38 87 LYS A C 1
ATOM 702 O O . LYS A 1 87 ? 25.170 16.758 -19.665 1.00 69.38 87 LYS A O 1
ATOM 707 N N . ASN A 1 88 ? 25.267 15.135 -18.103 1.00 74.00 88 ASN A N 1
ATOM 708 C CA . ASN A 1 88 ? 24.069 15.504 -17.331 1.00 74.00 88 ASN A CA 1
ATOM 709 C C . ASN A 1 88 ? 22.722 15.276 -18.056 1.00 74.00 88 ASN A C 1
ATOM 711 O O . ASN A 1 88 ? 21.761 15.996 -17.797 1.00 74.00 88 ASN A O 1
ATOM 715 N N . GLN A 1 89 ? 22.623 14.288 -18.953 1.00 85.38 89 GLN A N 1
ATOM 716 C CA . GLN A 1 89 ? 21.343 13.824 -19.498 1.00 85.38 89 GLN A CA 1
ATOM 717 C C . GLN A 1 89 ? 21.182 12.315 -19.301 1.00 85.38 89 GLN A C 1
ATOM 719 O O . GLN A 1 89 ? 22.003 11.519 -19.745 1.00 85.38 89 GLN A O 1
ATOM 724 N N . SER A 1 90 ? 20.094 11.925 -18.643 1.00 85.25 90 SER A N 1
ATOM 725 C CA . SER A 1 90 ? 19.690 10.536 -18.431 1.00 85.25 90 SER A CA 1
ATOM 726 C C . SER A 1 90 ? 18.299 10.343 -19.047 1.00 85.25 90 SER A C 1
ATOM 728 O O . SER A 1 90 ? 17.304 10.740 -18.433 1.00 85.25 90 SER A O 1
ATOM 730 N N . PRO A 1 91 ? 18.190 9.829 -20.285 1.00 89.56 91 PRO A N 1
ATOM 731 C CA . PRO A 1 91 ? 16.902 9.591 -20.924 1.00 89.56 91 PRO A CA 1
ATOM 732 C C . PRO A 1 91 ? 16.208 8.338 -20.380 1.00 89.56 91 PRO A C 1
ATOM 734 O O . PRO A 1 91 ? 16.835 7.420 -19.851 1.00 89.56 91 PRO A O 1
ATOM 737 N N . CYS A 1 92 ? 14.887 8.298 -20.531 1.00 91.25 92 CYS A N 1
ATOM 738 C CA . CYS A 1 92 ? 14.089 7.113 -20.264 1.00 91.25 92 CYS A CA 1
ATOM 739 C C . CYS A 1 92 ? 14.300 6.070 -21.372 1.00 91.25 92 CYS A C 1
ATOM 741 O O . CYS A 1 92 ? 13.951 6.302 -22.527 1.00 91.25 92 CYS A O 1
ATOM 743 N N . MET A 1 93 ? 14.831 4.913 -20.981 1.00 90.25 93 MET A N 1
ATOM 744 C CA . MET A 1 93 ? 15.128 3.755 -21.831 1.00 90.25 93 MET A CA 1
ATOM 745 C C . MET A 1 93 ? 14.103 2.623 -21.633 1.00 90.25 93 MET A C 1
ATOM 747 O O . MET A 1 93 ? 14.403 1.459 -21.886 1.00 90.25 93 MET A O 1
ATOM 751 N N . TYR A 1 94 ? 12.896 2.942 -21.145 1.00 88.62 94 TYR A N 1
ATOM 752 C CA . TYR A 1 94 ? 11.843 1.941 -20.964 1.00 88.62 94 TYR A CA 1
ATOM 753 C C . TYR A 1 94 ? 11.332 1.432 -22.325 1.00 88.62 94 TYR A C 1
ATOM 755 O O . TYR A 1 94 ? 10.973 2.249 -23.183 1.00 88.62 94 TYR A O 1
ATOM 763 N N . PRO A 1 95 ? 11.262 0.109 -22.533 1.00 82.56 95 PRO A N 1
ATOM 764 C CA . PRO A 1 95 ? 10.712 -0.476 -23.747 1.00 82.56 95 PRO A CA 1
ATOM 765 C C . PRO A 1 95 ? 9.178 -0.487 -23.712 1.00 82.56 95 PRO A C 1
ATOM 767 O O . PRO A 1 95 ? 8.566 -0.639 -22.665 1.00 82.56 95 PRO A O 1
ATOM 770 N N . GLY A 1 96 ? 8.543 -0.305 -24.862 1.00 78.62 96 GLY A N 1
ATOM 771 C CA . GLY A 1 96 ? 7.096 -0.124 -25.018 1.00 78.62 96 GLY A CA 1
ATOM 772 C C . GLY A 1 96 ? 6.698 1.345 -25.169 1.00 78.62 96 GLY A C 1
ATOM 773 O O . GLY A 1 96 ? 5.518 1.671 -25.253 1.00 78.62 96 GLY A O 1
ATOM 774 N N . GLY A 1 97 ? 7.686 2.244 -25.214 1.00 81.62 97 GLY A N 1
ATOM 775 C CA . GLY A 1 97 ? 7.478 3.683 -25.294 1.00 81.62 97 GLY A CA 1
ATOM 776 C C . GLY A 1 97 ? 7.275 4.337 -23.927 1.00 81.62 97 GLY A C 1
ATOM 777 O O . GLY A 1 97 ? 7.047 3.697 -22.902 1.00 81.62 97 GLY A O 1
ATOM 778 N N . CYS A 1 98 ? 7.390 5.664 -23.907 1.00 87.81 98 CYS A N 1
ATOM 779 C CA . CYS A 1 98 ? 7.240 6.464 -22.698 1.00 87.81 98 CYS A CA 1
ATOM 780 C C . CYS A 1 98 ? 6.135 7.505 -22.876 1.00 87.81 98 CYS A C 1
ATOM 782 O O . CYS A 1 98 ? 6.237 8.387 -23.731 1.00 87.81 98 CYS A O 1
ATOM 784 N N . ASN A 1 99 ? 5.114 7.415 -22.021 1.00 85.69 99 ASN A N 1
ATOM 785 C CA . ASN A 1 99 ? 3.971 8.333 -21.973 1.00 85.69 99 ASN A CA 1
ATOM 786 C C . ASN A 1 99 ? 4.196 9.506 -20.997 1.00 85.69 99 ASN A C 1
ATOM 788 O O . ASN A 1 99 ? 3.310 10.333 -20.792 1.00 85.69 99 ASN A O 1
ATOM 792 N N . GLY A 1 100 ? 5.379 9.592 -20.379 1.00 84.38 100 GL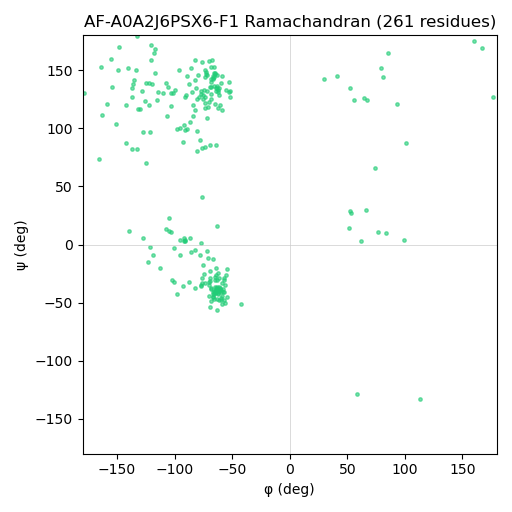Y A N 1
ATOM 793 C CA . GLY A 1 100 ? 5.768 10.723 -19.541 1.00 84.38 100 GLY A CA 1
ATOM 794 C C . GLY A 1 100 ? 5.971 12.000 -20.360 1.00 84.38 100 GLY A C 1
ATOM 795 O O . GLY A 1 100 ? 6.560 11.967 -21.442 1.00 84.38 100 GLY A O 1
ATOM 796 N N . LYS A 1 101 ? 5.517 13.138 -19.812 1.00 87.12 101 LYS A N 1
ATOM 797 C CA . LYS A 1 101 ? 5.718 14.476 -20.405 1.00 87.12 101 LYS A CA 1
ATOM 798 C C . LYS A 1 101 ? 7.206 14.818 -20.550 1.00 87.12 101 LYS A C 1
ATOM 800 O O . LYS A 1 101 ? 7.618 15.359 -21.567 1.00 87.12 101 LYS A O 1
ATOM 805 N N . GLN A 1 102 ? 8.004 14.469 -19.542 1.00 88.50 102 GLN A N 1
ATOM 806 C CA . GLN A 1 102 ? 9.460 14.572 -19.570 1.00 88.50 102 GLN A CA 1
ATOM 807 C C . GLN A 1 102 ? 10.057 13.186 -19.828 1.00 88.50 102 GLN A C 1
ATOM 809 O O . GLN A 1 102 ? 9.687 12.219 -19.165 1.00 88.50 102 GLN A O 1
ATOM 814 N N . LYS A 1 103 ? 10.974 13.096 -20.798 1.00 89.94 103 LYS A N 1
ATOM 815 C CA . LYS A 1 103 ? 11.638 11.841 -21.206 1.00 89.94 103 LYS A CA 1
ATOM 816 C C . LYS A 1 103 ? 13.157 11.870 -21.024 1.00 89.94 103 LYS A C 1
ATOM 818 O O . LYS A 1 103 ? 13.797 10.834 -21.163 1.00 89.94 103 LYS A O 1
ATOM 823 N N . VAL A 1 104 ? 13.723 13.034 -20.705 1.00 91.06 104 VAL A N 1
ATOM 824 C CA . VAL A 1 104 ? 15.152 13.253 -20.445 1.00 91.06 104 VAL A CA 1
ATOM 825 C C . VAL A 1 104 ? 15.290 13.980 -19.115 1.00 91.06 104 VAL A C 1
ATOM 827 O O . VAL A 1 104 ? 14.571 14.946 -18.865 1.00 91.06 104 VAL A O 1
ATOM 830 N N . PHE A 1 105 ? 16.183 13.499 -18.255 1.00 90.88 105 PHE A N 1
ATOM 831 C CA . PHE A 1 105 ? 16.328 13.968 -16.880 1.00 90.88 105 PHE A CA 1
ATOM 832 C C . PHE A 1 105 ? 17.751 14.464 -16.636 1.00 90.88 105 PHE A C 1
ATOM 834 O O . PHE A 1 105 ? 18.709 13.838 -17.081 1.00 90.88 105 PHE A O 1
ATOM 841 N N . GLY A 1 106 ? 17.890 15.576 -15.912 1.00 88.50 106 GLY A N 1
ATOM 842 C CA . GLY A 1 106 ? 19.202 16.132 -15.561 1.00 88.50 106 GLY A CA 1
ATOM 843 C C . GLY A 1 106 ? 19.931 15.363 -14.453 1.00 88.50 106 GLY A C 1
ATOM 844 O O . GLY A 1 106 ? 21.134 15.532 -14.268 1.00 88.50 106 GLY A O 1
ATOM 845 N N . ARG A 1 107 ? 19.202 14.538 -13.688 1.00 87.62 107 ARG A N 1
ATOM 846 C CA . ARG A 1 107 ? 19.704 13.798 -12.523 1.00 87.62 107 ARG A CA 1
ATOM 847 C C . ARG A 1 107 ? 19.186 12.353 -12.547 1.00 87.62 107 ARG A C 1
ATOM 849 O O . ARG A 1 107 ? 17.987 12.163 -12.772 1.00 87.62 107 ARG A O 1
ATOM 856 N N . PRO A 1 108 ? 20.016 11.345 -12.217 1.00 84.19 108 PRO A N 1
ATOM 857 C CA . PRO A 1 108 ? 19.572 9.951 -12.129 1.00 84.19 108 PRO A CA 1
ATOM 858 C C . PRO A 1 108 ? 18.403 9.728 -11.158 1.00 84.19 108 PRO A C 1
ATOM 860 O O . PRO A 1 108 ? 17.512 8.942 -11.456 1.00 84.19 108 PRO A O 1
ATOM 863 N N . ALA A 1 109 ? 18.345 10.466 -10.042 1.00 87.12 109 ALA A N 1
ATOM 864 C CA . ALA A 1 109 ? 17.258 10.365 -9.061 1.00 87.12 109 ALA A CA 1
ATOM 865 C C . ALA A 1 109 ? 15.883 10.802 -9.612 1.00 87.12 109 ALA A C 1
ATOM 867 O O . ALA A 1 109 ? 14.849 10.266 -9.206 1.00 87.12 109 ALA A O 1
ATOM 868 N N . ASP A 1 110 ? 15.854 11.749 -10.556 1.00 89.81 110 ASP A N 1
ATOM 869 C CA . ASP A 1 110 ? 14.608 12.176 -11.201 1.00 89.81 110 ASP A CA 1
ATOM 870 C C . ASP A 1 110 ? 14.159 11.153 -12.255 1.00 89.81 110 ASP A C 1
ATOM 872 O O . ASP A 1 110 ? 12.964 10.879 -12.373 1.00 89.81 110 ASP A O 1
ATOM 876 N N . LEU A 1 111 ? 15.109 10.511 -12.950 1.00 89.06 111 LEU A N 1
ATOM 877 C CA . LEU A 1 111 ? 14.832 9.369 -13.828 1.00 89.06 111 LEU A CA 1
ATOM 878 C C . LEU A 1 111 ? 14.344 8.140 -13.034 1.00 89.06 111 LEU A C 1
ATOM 880 O O . LEU A 1 111 ? 13.405 7.471 -13.458 1.00 89.06 111 LEU A O 1
ATOM 884 N N . GLU A 1 112 ? 14.920 7.863 -11.862 1.00 88.19 112 GLU A N 1
ATOM 885 C CA . GLU A 1 112 ? 14.467 6.797 -10.955 1.00 88.19 112 GLU A CA 1
ATOM 886 C C . GLU A 1 112 ? 13.010 7.028 -10.517 1.00 88.19 112 GLU A C 1
ATOM 888 O O . GLU A 1 112 ? 12.172 6.125 -10.590 1.00 88.19 112 GLU A O 1
ATOM 893 N N . ARG A 1 113 ? 12.683 8.268 -10.123 1.00 87.75 113 ARG A N 1
ATOM 894 C CA . ARG A 1 113 ? 11.317 8.691 -9.780 1.00 87.75 113 ARG A CA 1
ATOM 895 C C . ARG A 1 113 ? 10.366 8.574 -10.973 1.00 87.75 113 ARG A C 1
ATOM 897 O O . ARG A 1 113 ? 9.234 8.125 -10.803 1.00 87.75 113 ARG A O 1
ATOM 904 N N . HIS A 1 114 ? 10.814 8.962 -12.168 1.00 91.12 114 HIS A N 1
ATOM 905 C CA . HIS A 1 114 ? 10.054 8.801 -13.408 1.00 91.12 114 HIS A CA 1
ATOM 906 C C . HIS A 1 114 ? 9.726 7.334 -13.677 1.00 91.12 114 HIS A C 1
ATOM 908 O O . HIS A 1 114 ? 8.554 7.009 -13.852 1.00 91.12 114 HIS A O 1
ATOM 914 N N . TYR A 1 115 ? 10.722 6.443 -13.641 1.00 89.56 115 TYR A N 1
ATOM 915 C CA . TYR A 1 115 ? 10.487 5.014 -13.830 1.00 89.56 115 TYR A CA 1
ATOM 916 C C . TYR A 1 115 ? 9.475 4.481 -12.811 1.00 89.56 115 TYR A C 1
ATOM 918 O O . TYR A 1 115 ? 8.496 3.870 -13.222 1.00 89.56 115 TYR A O 1
ATOM 926 N N . LYS A 1 116 ? 9.622 4.792 -11.515 1.00 86.25 116 LYS A N 1
ATOM 927 C CA . LYS A 1 116 ? 8.677 4.353 -10.468 1.00 86.25 116 LYS A CA 1
ATOM 928 C C . LYS A 1 116 ? 7.237 4.821 -10.712 1.00 86.25 116 LYS A C 1
ATOM 930 O O . LYS A 1 116 ? 6.313 4.038 -10.529 1.00 86.25 116 LYS A O 1
ATOM 935 N N . ASN A 1 117 ? 7.041 6.062 -11.160 1.00 85.00 117 ASN A N 1
ATOM 936 C CA . ASN A 1 117 ? 5.706 6.655 -11.309 1.00 85.00 117 ASN A CA 1
ATOM 937 C C . ASN A 1 117 ? 5.027 6.370 -12.661 1.00 85.00 117 ASN A C 1
ATOM 939 O O . ASN A 1 117 ? 3.798 6.312 -12.725 1.00 85.00 117 ASN A O 1
ATOM 943 N N . VAL A 1 118 ? 5.802 6.255 -13.745 1.00 87.81 118 VAL A N 1
ATOM 944 C CA . VAL A 1 118 ? 5.286 6.121 -15.122 1.00 87.81 118 VAL A CA 1
ATOM 945 C C . VAL A 1 118 ? 5.326 4.673 -15.613 1.00 87.81 118 VAL A C 1
ATOM 947 O O . VAL A 1 118 ? 4.447 4.275 -16.373 1.00 87.81 118 VAL A O 1
ATOM 950 N N . HIS A 1 119 ? 6.313 3.893 -15.167 1.00 87.62 119 HIS A N 1
ATOM 951 C CA . HIS A 1 119 ? 6.608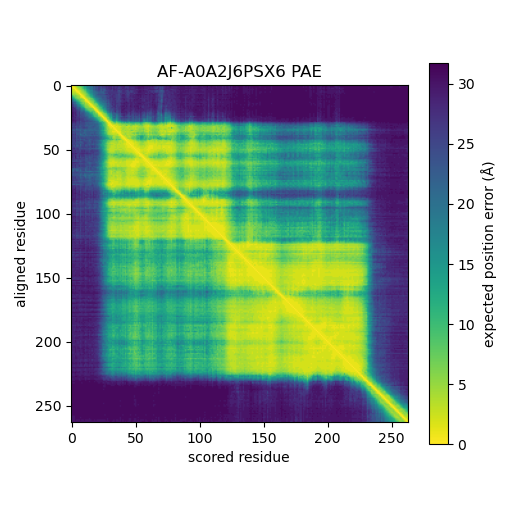 2.548 -15.675 1.00 87.62 119 HIS A CA 1
ATOM 952 C C . HIS A 1 119 ? 6.585 1.449 -14.602 1.00 87.62 119 HIS A C 1
ATOM 954 O O . HIS A 1 119 ? 6.539 0.269 -14.935 1.00 87.62 119 HIS A O 1
ATOM 960 N N . GLY A 1 120 ? 6.618 1.820 -13.322 1.00 81.38 120 GLY A N 1
ATOM 961 C CA . GLY A 1 120 ? 6.487 0.890 -12.210 1.00 81.38 120 GLY A CA 1
ATOM 962 C C . GLY A 1 120 ? 5.083 0.297 -12.131 1.00 81.38 120 GLY A C 1
ATOM 963 O O . GLY A 1 120 ? 4.089 0.916 -12.526 1.00 81.38 120 GLY A O 1
ATOM 964 N N . THR A 1 121 ? 4.988 -0.906 -11.570 1.00 77.06 121 THR A N 1
ATOM 965 C CA . THR A 1 121 ? 3.701 -1.492 -11.197 1.00 77.06 121 THR A CA 1
ATOM 966 C C . THR A 1 121 ? 3.011 -0.605 -10.172 1.00 77.06 121 THR A C 1
ATOM 968 O O . THR A 1 121 ? 3.528 -0.387 -9.079 1.00 77.06 121 THR A O 1
ATOM 971 N N . LYS A 1 122 ? 1.822 -0.106 -10.514 1.00 78.38 122 LYS A N 1
ATOM 972 C CA . LYS A 1 122 ? 0.968 0.607 -9.562 1.00 78.38 122 LYS A CA 1
ATOM 973 C C . LYS A 1 122 ? 0.427 -0.394 -8.549 1.00 78.38 122 LYS A C 1
ATOM 975 O O . LYS A 1 122 ? -0.249 -1.345 -8.949 1.00 78.38 122 LYS A O 1
ATOM 980 N N . ASP A 1 123 ? 0.693 -0.152 -7.269 1.00 81.00 123 ASP A N 1
ATOM 981 C CA . ASP A 1 123 ? 0.122 -0.936 -6.175 1.00 81.00 123 ASP A CA 1
ATOM 982 C C . ASP A 1 123 ? -1.407 -0.995 -6.307 1.00 81.00 123 ASP A C 1
ATOM 984 O O . ASP A 1 123 ? -2.074 0.028 -6.497 1.00 81.00 123 ASP A O 1
ATOM 988 N N . LYS A 1 124 ? -1.962 -2.204 -6.198 1.00 89.88 124 LYS A N 1
ATOM 989 C CA . LYS A 1 124 ? -3.406 -2.447 -6.179 1.00 89.88 124 LYS A CA 1
ATOM 990 C C . LYS A 1 124 ? -3.816 -2.802 -4.760 1.00 89.88 124 LYS A C 1
ATOM 992 O O . LYS A 1 124 ? -3.496 -3.880 -4.268 1.00 89.88 124 LYS A O 1
ATOM 997 N N . PHE A 1 125 ? -4.550 -1.909 -4.115 1.00 91.44 125 PHE A N 1
ATOM 998 C CA . PHE A 1 125 ? -5.078 -2.120 -2.776 1.00 91.44 125 PHE A CA 1
ATOM 999 C C . PHE A 1 125 ? -6.515 -2.637 -2.876 1.00 91.44 125 PHE A C 1
ATOM 1001 O O . PHE A 1 125 ? -7.445 -1.878 -3.148 1.00 91.44 125 PHE A O 1
ATOM 1008 N N . VAL A 1 126 ? -6.688 -3.947 -2.712 1.00 93.25 126 VAL A N 1
ATOM 1009 C CA . VAL A 1 126 ? -8.000 -4.611 -2.729 1.00 93.25 126 VAL A CA 1
ATOM 1010 C C . VAL A 1 126 ? -8.592 -4.592 -1.322 1.00 93.25 126 VAL A C 1
ATOM 1012 O O . VAL A 1 126 ? -7.874 -4.833 -0.351 1.00 93.25 126 VAL A O 1
ATOM 1015 N N . CYS A 1 127 ? -9.893 -4.321 -1.194 1.00 95.38 127 CYS A N 1
ATOM 1016 C CA . CYS A 1 127 ? -10.565 -4.441 0.097 1.00 95.38 127 CYS A CA 1
ATOM 1017 C C . CYS A 1 127 ? -10.816 -5.913 0.452 1.00 95.38 127 CYS A C 1
ATOM 1019 O O . CYS A 1 127 ? -11.442 -6.640 -0.317 1.00 95.38 127 CYS A O 1
ATOM 1021 N N . ASP A 1 128 ? -10.351 -6.333 1.630 1.00 94.06 128 ASP A N 1
ATOM 1022 C CA . ASP A 1 128 ? -10.429 -7.706 2.144 1.00 94.06 128 ASP A CA 1
ATOM 1023 C C . ASP A 1 128 ? -11.743 -8.023 2.888 1.00 94.06 128 ASP A C 1
ATOM 1025 O O . ASP A 1 128 ? -11.915 -9.116 3.427 1.00 94.06 128 ASP A O 1
ATOM 1029 N N . HIS A 1 129 ? -12.701 -7.091 2.903 1.00 92.25 129 HIS A N 1
ATOM 1030 C CA . HIS A 1 129 ? -14.045 -7.322 3.437 1.00 92.25 129 HIS A CA 1
ATOM 1031 C C . HIS A 1 129 ? -14.934 -8.006 2.393 1.00 92.25 129 HIS A C 1
ATOM 1033 O O . HIS A 1 129 ? -15.276 -7.414 1.370 1.00 92.25 129 HIS A O 1
ATOM 1039 N N . SER A 1 130 ? -15.374 -9.233 2.683 1.00 89.69 130 SER A N 1
ATOM 1040 C CA . SER A 1 130 ? -16.099 -10.112 1.746 1.00 89.69 130 SER A CA 1
ATOM 1041 C C . SER A 1 130 ? -17.387 -9.529 1.150 1.00 89.69 130 SER A C 1
ATOM 1043 O O . SER A 1 130 ? -17.740 -9.856 0.021 1.00 89.69 130 SER A O 1
ATOM 1045 N N . LYS A 1 131 ? -18.084 -8.652 1.884 1.00 91.38 131 LYS A N 1
ATOM 1046 C CA . LYS A 1 131 ? -19.318 -7.978 1.434 1.00 91.38 131 LYS A CA 1
ATOM 1047 C C . LYS A 1 131 ? -19.078 -6.582 0.838 1.00 91.38 131 LYS A C 1
ATOM 1049 O O . LYS A 1 131 ? -20.036 -5.880 0.530 1.00 91.38 131 LYS A O 1
ATOM 1054 N N . CYS A 1 132 ? -17.828 -6.140 0.699 1.00 94.50 132 CYS A N 1
ATOM 1055 C CA . CYS A 1 132 ? -17.527 -4.802 0.197 1.00 94.50 132 CYS A CA 1
ATOM 1056 C C . CYS A 1 132 ? -17.700 -4.715 -1.331 1.00 94.50 132 CYS A C 1
ATOM 1058 O O . CYS A 1 132 ? -17.070 -5.501 -2.043 1.00 94.50 132 CYS A O 1
ATOM 1060 N N . PRO A 1 133 ? -18.433 -3.724 -1.879 1.00 91.81 133 PRO A N 1
ATOM 1061 C CA . PRO A 1 133 ? -18.499 -3.502 -3.328 1.00 91.81 133 PRO A CA 1
ATOM 1062 C C . PRO A 1 133 ? -17.120 -3.243 -3.962 1.00 91.81 133 PRO A C 1
ATOM 1064 O O . PRO A 1 133 ? -16.845 -3.691 -5.073 1.00 91.81 133 PRO A O 1
ATOM 1067 N N . ARG A 1 134 ? -16.211 -2.589 -3.223 1.00 92.44 134 ARG A N 1
ATOM 1068 C CA . ARG A 1 134 ? -14.822 -2.310 -3.635 1.00 92.44 134 ARG A CA 1
ATOM 1069 C C . ARG A 1 134 ? -13.879 -3.520 -3.521 1.00 92.44 134 ARG A C 1
ATOM 1071 O O . ARG A 1 134 ? -12.704 -3.395 -3.843 1.00 92.44 134 ARG A O 1
ATOM 1078 N N . SER A 1 135 ? -14.357 -4.699 -3.111 1.00 92.00 135 SER A N 1
ATOM 1079 C CA . SER A 1 135 ? -13.554 -5.939 -3.162 1.00 92.00 135 SER A CA 1
ATOM 1080 C C . SER A 1 135 ? -13.202 -6.354 -4.599 1.00 92.00 135 SER A C 1
ATOM 1082 O O . SER A 1 135 ? -12.157 -6.955 -4.827 1.00 92.00 135 SER A O 1
ATOM 1084 N N . LYS A 1 136 ? -14.039 -5.992 -5.583 1.00 89.38 136 LYS A N 1
ATOM 1085 C CA . LYS A 1 136 ? -13.817 -6.278 -7.014 1.00 89.38 136 LYS A CA 1
ATOM 1086 C C . LYS A 1 136 ? -13.151 -5.130 -7.784 1.00 89.38 136 LYS A C 1
ATOM 1088 O O . LYS A 1 136 ? -12.754 -5.326 -8.928 1.00 89.38 136 LYS A O 1
ATOM 1093 N N . ASP A 1 137 ? -13.017 -3.954 -7.172 1.00 90.81 137 ASP A N 1
ATOM 1094 C CA . ASP A 1 137 ? -12.454 -2.747 -7.789 1.00 90.81 137 ASP A CA 1
ATOM 1095 C C . ASP A 1 137 ? -11.334 -2.172 -6.889 1.00 90.81 137 ASP A C 1
ATOM 1097 O O . ASP A 1 137 ? -11.616 -1.474 -5.904 1.00 90.81 137 ASP A O 1
ATOM 1101 N N . PRO A 1 138 ? -10.054 -2.483 -7.178 1.00 91.56 138 PRO A N 1
ATOM 1102 C CA . PRO A 1 138 ? -8.925 -2.082 -6.344 1.00 91.56 138 PRO A CA 1
ATOM 1103 C C . PRO A 1 138 ? -8.707 -0.566 -6.320 1.00 91.56 138 PRO A C 1
ATOM 1105 O O . PRO A 1 138 ? -8.863 0.130 -7.320 1.00 91.56 138 PRO A O 1
ATOM 1108 N N . PHE A 1 139 ? -8.233 -0.045 -5.193 1.00 92.94 139 PHE A N 1
ATOM 1109 C CA . PHE A 1 139 ? -7.715 1.317 -5.125 1.00 92.94 139 PHE A CA 1
ATOM 1110 C C . PHE A 1 139 ? -6.269 1.345 -5.638 1.00 92.94 139 PHE A C 1
ATOM 1112 O O . PHE A 1 139 ? -5.446 0.537 -5.221 1.00 92.94 139 PHE A O 1
ATOM 1119 N N . PHE A 1 140 ? -5.925 2.319 -6.482 1.00 88.88 140 PHE A N 1
ATOM 1120 C CA . PHE A 1 140 ? -4.543 2.550 -6.950 1.00 88.88 140 PHE A CA 1
ATOM 1121 C C . PHE A 1 140 ? -3.763 3.546 -6.076 1.00 88.88 140 PHE A C 1
ATOM 1123 O O . PHE A 1 140 ? -2.660 3.972 -6.416 1.00 88.88 140 PHE A O 1
ATOM 1130 N N . ARG A 1 141 ? -4.369 3.977 -4.965 1.00 89.44 141 ARG A N 1
ATOM 1131 C CA . ARG A 1 141 ? -3.844 4.981 -4.040 1.00 89.44 141 ARG A CA 1
ATOM 1132 C C . ARG A 1 141 ? -4.065 4.536 -2.601 1.00 89.44 141 ARG A C 1
ATOM 1134 O O . ARG A 1 141 ? -5.181 4.214 -2.196 1.00 89.44 141 ARG A O 1
ATOM 1141 N N . LYS A 1 142 ? -2.977 4.536 -1.834 1.00 90.88 142 LYS A N 1
ATOM 1142 C CA . LYS A 1 142 ? -2.917 4.013 -0.464 1.00 90.88 142 LYS A CA 1
ATOM 1143 C C . LYS A 1 142 ? -3.688 4.866 0.546 1.00 90.88 142 LYS A C 1
ATOM 1145 O O . LYS A 1 142 ? -4.213 4.341 1.520 1.00 90.88 142 LYS A O 1
ATOM 1150 N N . ASP A 1 143 ? -3.746 6.174 0.331 1.00 92.25 143 ASP A N 1
ATOM 1151 C CA . ASP A 1 143 ? -4.543 7.101 1.133 1.00 92.25 143 ASP A CA 1
ATOM 1152 C C . ASP A 1 143 ? -6.043 6.866 0.921 1.00 92.25 143 ASP A C 1
ATOM 1154 O O . ASP A 1 143 ? -6.750 6.615 1.890 1.00 92.25 143 ASP A O 1
ATOM 1158 N N . HIS A 1 144 ? -6.507 6.770 -0.329 1.00 95.25 144 HIS A N 1
ATOM 1159 C CA . HIS A 1 144 ? -7.910 6.439 -0.615 1.00 95.25 144 HIS A CA 1
ATOM 1160 C C . HIS A 1 144 ? -8.325 5.068 -0.057 1.00 95.25 144 HIS A C 1
ATOM 1162 O O . HIS A 1 144 ? -9.426 4.933 0.471 1.00 95.25 144 HIS A O 1
ATOM 1168 N N . PHE A 1 145 ? -7.439 4.064 -0.099 1.00 95.62 145 PHE A N 1
ATOM 1169 C CA . PHE A 1 145 ? -7.713 2.776 0.545 1.00 95.62 145 PHE A CA 1
ATOM 1170 C C . PHE A 1 145 ? -7.814 2.884 2.074 1.00 95.62 145 PHE A C 1
ATOM 1172 O O . PHE A 1 145 ? -8.696 2.277 2.679 1.00 95.62 145 PHE A O 1
ATOM 1179 N N . ARG A 1 146 ? -6.945 3.679 2.713 1.00 95.94 146 ARG A N 1
ATOM 1180 C CA . ARG A 1 146 ? -7.007 3.938 4.160 1.00 95.94 146 ARG A CA 1
ATOM 1181 C C . ARG A 1 146 ? -8.329 4.580 4.557 1.00 95.94 146 ARG A C 1
ATOM 1183 O O . ARG A 1 146 ? -8.939 4.143 5.529 1.00 95.94 146 ARG A O 1
ATOM 1190 N N . ASP A 1 147 ? -8.738 5.614 3.832 1.00 95.00 147 ASP A N 1
ATOM 1191 C CA . ASP A 1 147 ? -9.949 6.365 4.147 1.00 95.00 147 ASP A CA 1
ATOM 1192 C C . ASP A 1 147 ? -11.196 5.504 3.896 1.00 95.00 147 ASP A C 1
ATOM 1194 O O . ASP A 1 147 ? -12.090 5.478 4.733 1.00 95.00 147 ASP A O 1
ATOM 1198 N N . HIS A 1 148 ? -11.198 4.668 2.849 1.00 96.50 148 HIS A N 1
ATOM 1199 C CA . HIS A 1 148 ? -12.221 3.635 2.658 1.00 96.50 148 HIS A CA 1
ATOM 1200 C C . HIS A 1 148 ? -12.330 2.678 3.859 1.00 96.50 148 HIS A C 1
ATOM 1202 O O . HIS A 1 148 ? -13.423 2.472 4.382 1.00 96.50 148 HIS A O 1
ATOM 1208 N N . LEU A 1 149 ? -11.218 2.116 4.341 1.00 95.94 149 LEU A N 1
ATOM 1209 C CA . LEU A 1 149 ? -11.240 1.222 5.505 1.00 95.94 149 LEU A CA 1
ATOM 1210 C C . LEU A 1 149 ? -11.711 1.937 6.787 1.00 95.94 149 LEU A C 1
ATOM 1212 O O . LEU A 1 149 ? -12.456 1.353 7.575 1.00 95.94 149 LEU A O 1
ATOM 1216 N N . ARG A 1 150 ? -11.310 3.199 6.993 1.00 94.94 150 ARG A N 1
ATOM 1217 C CA . ARG A 1 150 ? -11.704 3.990 8.170 1.00 94.94 150 ARG A CA 1
ATOM 1218 C C . ARG A 1 150 ? -13.178 4.389 8.149 1.00 94.94 150 ARG A C 1
ATOM 1220 O O . ARG A 1 150 ? -13.826 4.295 9.186 1.00 94.94 150 ARG A O 1
ATOM 1227 N N . ASP A 1 151 ? -13.684 4.847 7.008 1.00 94.12 151 ASP A N 1
ATOM 1228 C CA . ASP A 1 151 ? -14.969 5.550 6.935 1.00 94.12 151 ASP A CA 1
ATOM 1229 C C . ASP A 1 151 ? -16.105 4.646 6.410 1.00 94.12 151 ASP A C 1
ATOM 1231 O O . ASP A 1 151 ? -17.245 4.806 6.831 1.00 94.12 151 ASP A O 1
ATOM 1235 N N . PHE A 1 152 ? -15.818 3.657 5.549 1.00 95.12 152 PHE A N 1
ATOM 1236 C CA . PHE A 1 152 ? -16.823 2.695 5.052 1.00 95.12 152 PHE A CA 1
ATOM 1237 C C . PHE A 1 152 ? -16.891 1.415 5.900 1.00 95.12 152 PHE A C 1
ATOM 1239 O O . PHE A 1 152 ? -17.968 0.861 6.099 1.00 95.12 152 PHE A O 1
ATOM 1246 N N . HIS A 1 153 ? -15.751 0.939 6.416 1.00 95.62 153 HIS A N 1
ATOM 1247 C CA . HIS A 1 153 ? -15.694 -0.252 7.278 1.00 95.62 153 HIS A CA 1
ATOM 1248 C C . HIS A 1 153 ? -15.590 0.061 8.774 1.00 95.62 153 HIS A C 1
ATOM 1250 O O . HIS A 1 153 ? -15.609 -0.864 9.586 1.00 95.62 153 HIS A O 1
ATOM 1256 N N . ASN A 1 154 ? -15.492 1.343 9.146 1.00 95.31 154 ASN A N 1
ATOM 1257 C CA . ASN A 1 154 ? -15.279 1.788 10.523 1.00 95.31 154 ASN A CA 1
ATOM 1258 C C . ASN A 1 154 ? -14.077 1.107 11.209 1.00 95.31 154 ASN A C 1
ATOM 1260 O O . ASN A 1 154 ? -14.069 0.976 12.431 1.00 95.31 154 ASN A O 1
ATOM 1264 N N . GLU A 1 155 ? -13.046 0.693 10.455 1.00 95.69 155 GLU A N 1
ATOM 1265 C CA . GLU A 1 155 ? -11.812 0.174 11.055 1.00 95.69 155 GLU A CA 1
ATOM 1266 C C . GLU A 1 155 ? -11.097 1.275 11.853 1.00 95.69 155 GLU A C 1
ATOM 1268 O O . GLU A 1 155 ? -11.101 2.455 11.493 1.00 95.69 155 GLU A O 1
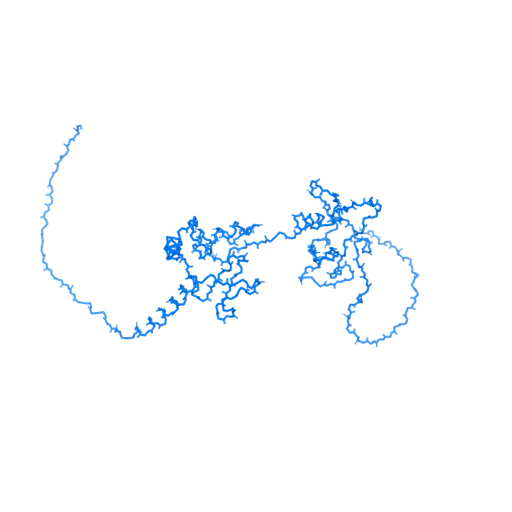ATOM 1273 N N . ASP A 1 156 ? -10.420 0.878 12.928 1.00 94.56 156 ASP A N 1
ATOM 1274 C CA . ASP A 1 156 ? -9.767 1.763 13.896 1.00 94.56 156 ASP A CA 1
ATOM 1275 C C . ASP A 1 156 ? -8.436 2.365 13.396 1.00 94.56 156 ASP A C 1
ATOM 1277 O O . ASP A 1 156 ? -7.448 2.436 14.122 1.00 94.56 156 ASP A O 1
ATOM 1281 N N . ILE A 1 157 ? -8.363 2.778 12.128 1.00 93.31 157 ILE A N 1
ATOM 1282 C CA . ILE A 1 157 ? -7.110 3.181 11.475 1.00 93.31 157 ILE A CA 1
ATOM 1283 C C . ILE A 1 157 ? -6.851 4.685 11.625 1.00 93.31 157 ILE A C 1
ATOM 1285 O O . ILE A 1 157 ? -7.311 5.513 10.828 1.00 93.31 157 ILE A O 1
ATOM 1289 N N . GLY A 1 158 ? -6.004 5.026 12.594 1.00 88.62 158 GLY A N 1
ATOM 1290 C CA . GLY A 1 158 ? -5.530 6.385 12.842 1.00 88.62 158 GLY A CA 1
ATOM 1291 C C . GLY A 1 158 ? -6.048 6.931 14.167 1.00 88.62 158 GLY A C 1
ATOM 1292 O O . GLY A 1 158 ? -5.942 6.262 15.191 1.00 88.62 158 GLY A O 1
ATOM 1293 N N . CYS A 1 159 ? -6.561 8.158 14.143 1.00 88.62 159 CYS A N 1
ATOM 1294 C CA . CYS A 1 159 ? -7.000 8.883 15.327 1.00 88.62 159 CYS A CA 1
ATOM 1295 C C . CYS A 1 159 ? -8.178 9.822 15.026 1.00 88.62 159 CYS A C 1
ATOM 1297 O O . CYS A 1 159 ? -8.515 10.069 13.862 1.00 88.62 159 CYS A O 1
ATOM 1299 N N . ALA A 1 160 ? -8.769 10.371 16.089 1.00 88.62 160 ALA A N 1
ATOM 1300 C CA . ALA A 1 160 ? -9.779 11.418 16.023 1.00 88.62 160 ALA A CA 1
ATOM 1301 C C . ALA A 1 160 ? -9.309 12.625 15.187 1.00 88.62 160 ALA A C 1
ATOM 1303 O O . ALA A 1 160 ? -8.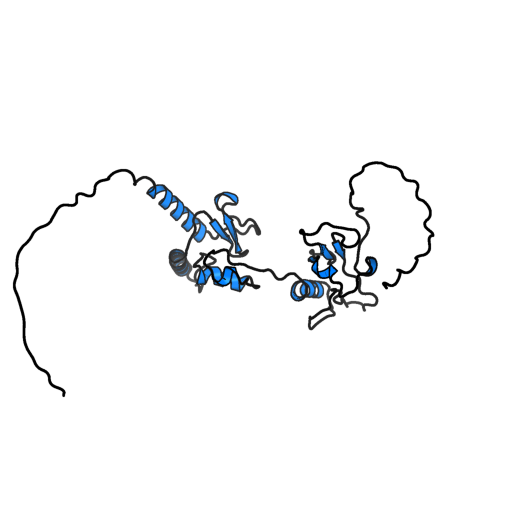158 13.069 15.272 1.00 88.62 160 ALA A O 1
ATOM 1304 N N . LYS A 1 161 ? -10.226 13.178 14.382 1.00 85.56 161 LYS A N 1
ATOM 1305 C CA . LYS A 1 161 ? -9.976 14.369 13.555 1.00 85.56 161 LYS A CA 1
ATOM 1306 C C . LYS A 1 161 ? -9.741 15.598 14.446 1.00 85.56 161 LYS A C 1
ATOM 1308 O O . LYS A 1 161 ? -10.400 15.759 15.464 1.00 85.56 161 LYS A O 1
ATOM 1313 N N . GLY A 1 162 ? -8.841 16.487 14.017 1.00 82.62 162 GLY A N 1
ATOM 1314 C CA . GLY A 1 162 ? -8.593 17.773 14.681 1.00 82.62 162 GLY A CA 1
ATOM 1315 C C . GLY A 1 162 ? -7.824 17.658 16.000 1.00 82.62 162 GLY A C 1
ATOM 1316 O O . GLY A 1 162 ? -8.361 17.984 17.054 1.00 82.62 162 GLY A O 1
ATOM 1317 N N . ARG A 1 163 ? -6.552 17.229 15.954 1.00 82.06 163 ARG A N 1
ATOM 1318 C CA . ARG A 1 163 ? -5.694 17.185 17.150 1.00 82.06 163 ARG A CA 1
ATOM 1319 C C . ARG A 1 163 ? -5.548 18.581 17.770 1.00 82.06 163 ARG A C 1
ATOM 1321 O O . ARG A 1 163 ? -4.985 19.481 17.148 1.00 82.06 163 ARG A O 1
ATOM 1328 N N . THR A 1 164 ? -6.049 18.748 18.991 1.00 84.69 164 THR A N 1
ATOM 1329 C CA . THR A 1 164 ? -5.959 19.989 19.769 1.00 84.69 164 THR A CA 1
ATOM 1330 C C . THR A 1 164 ? -4.614 20.108 20.488 1.00 84.69 164 THR A C 1
ATOM 1332 O O . THR A 1 164 ? -3.937 19.110 20.714 1.00 84.69 164 THR A O 1
ATOM 1335 N N . LYS A 1 165 ? -4.225 21.337 20.868 1.00 88.81 165 LYS A N 1
ATOM 1336 C CA . LYS A 1 165 ? -3.094 21.570 21.794 1.00 88.81 165 LYS A CA 1
ATOM 1337 C C . LYS A 1 165 ? -3.404 21.104 23.221 1.00 88.81 165 LYS A C 1
ATOM 1339 O O . LYS A 1 165 ? -2.496 20.751 23.960 1.00 88.81 165 LYS A O 1
ATOM 1344 N N . ASP A 1 166 ? -4.682 21.131 23.590 1.00 92.50 166 ASP A N 1
ATOM 1345 C CA . ASP A 1 166 ? -5.200 20.501 24.799 1.00 92.50 166 ASP A CA 1
ATOM 1346 C C . ASP A 1 166 ? -5.179 18.978 24.606 1.00 92.50 166 ASP A C 1
ATOM 1348 O O . ASP A 1 166 ? -5.930 18.430 23.790 1.00 92.50 166 ASP A O 1
ATOM 1352 N N . GLU A 1 167 ? -4.265 18.329 25.322 1.00 91.25 167 GLU A N 1
ATOM 1353 C CA . GLU A 1 167 ? -4.013 16.892 25.255 1.00 91.25 167 GLU A CA 1
ATOM 1354 C C . GLU A 1 167 ? -5.100 16.089 25.992 1.00 91.25 167 GLU A C 1
ATOM 1356 O O . GLU A 1 167 ? -5.488 15.034 25.501 1.00 91.25 167 GLU A O 1
ATOM 1361 N N . GLN A 1 168 ? -5.685 16.599 27.086 1.00 92.12 168 GLN A N 1
ATOM 1362 C CA . GLN A 1 168 ? -6.798 15.921 27.775 1.00 92.12 168 GLN A CA 1
ATOM 1363 C C . GLN A 1 168 ? -8.051 15.893 26.894 1.00 92.12 168 GLN A C 1
ATOM 1365 O O . GLN A 1 168 ? -8.680 14.846 26.718 1.00 92.12 168 GLN A O 1
ATOM 1370 N N . LYS A 1 169 ? -8.382 17.029 26.269 1.00 92.75 169 LYS A N 1
ATOM 1371 C CA . LYS A 1 169 ? -9.482 17.122 25.303 1.00 92.75 169 LYS A CA 1
ATOM 1372 C C . LYS A 1 169 ? -9.245 16.232 24.085 1.00 92.75 169 LYS A C 1
ATOM 1374 O O . LYS A 1 169 ? -10.188 15.596 23.610 1.00 92.75 169 LYS A O 1
ATOM 1379 N N . TRP A 1 170 ? -8.003 16.144 23.601 1.00 91.25 170 TRP A N 1
ATOM 1380 C CA . TRP A 1 170 ? -7.665 15.243 22.501 1.00 91.25 170 TRP A CA 1
ATOM 1381 C C . TRP A 1 170 ? -7.790 13.767 22.900 1.00 91.25 170 TRP A C 1
ATOM 1383 O O . TRP A 1 170 ? -8.411 13.007 22.163 1.00 91.25 170 TRP A O 1
ATOM 1393 N N . GLN A 1 171 ? -7.291 13.365 24.072 1.00 90.94 171 GLN A N 1
ATOM 1394 C CA . GLN A 1 171 ? -7.416 11.995 24.584 1.00 90.94 171 GLN A CA 1
ATOM 1395 C C . GLN A 1 171 ? -8.880 11.588 24.789 1.00 90.94 171 GLN A C 1
ATOM 1397 O O . GLN A 1 171 ? -9.271 10.480 24.421 1.00 90.94 171 GLN A O 1
ATOM 1402 N N . GLN A 1 172 ? -9.727 12.490 25.296 1.00 91.94 172 GLN A N 1
ATOM 1403 C CA . GLN A 1 172 ? -11.161 12.226 25.411 1.00 91.94 172 GLN A CA 1
ATOM 1404 C C . GLN A 1 172 ? -11.825 12.076 24.031 1.00 91.94 172 GLN A C 1
ATOM 1406 O O . GLN A 1 172 ? -12.602 11.142 23.831 1.00 91.94 172 GLN A O 1
ATOM 1411 N N . ALA A 1 173 ? -11.486 12.927 23.055 1.00 92.88 173 ALA A N 1
ATOM 1412 C CA . ALA A 1 173 ? -11.977 12.792 21.681 1.00 92.88 173 ALA A CA 1
ATOM 1413 C C . ALA A 1 173 ? -11.488 11.493 21.008 1.00 92.88 173 ALA A C 1
ATOM 1415 O O . ALA A 1 173 ? -12.257 10.834 20.313 1.00 92.88 173 ALA A O 1
ATOM 1416 N N . GLN A 1 174 ? -10.239 11.093 21.251 1.00 93.38 174 GLN A N 1
ATOM 1417 C CA . GLN A 1 174 ? -9.636 9.847 20.775 1.00 93.38 174 GLN A CA 1
ATOM 1418 C C . GLN A 1 174 ? -10.318 8.613 21.383 1.00 93.38 174 GLN A C 1
ATOM 1420 O O . GLN A 1 174 ? -10.614 7.659 20.664 1.00 93.38 174 GLN A O 1
ATOM 1425 N N . LYS A 1 175 ? -10.640 8.649 22.683 1.00 92.19 175 LYS A N 1
ATOM 1426 C CA . LYS A 1 175 ? -11.394 7.599 23.382 1.00 92.19 175 LYS A CA 1
ATOM 1427 C C . LYS A 1 175 ? -12.811 7.446 22.823 1.00 92.19 175 LYS A C 1
ATOM 1429 O O . LYS A 1 175 ? -13.216 6.322 22.536 1.00 92.19 175 LYS A O 1
ATOM 1434 N N . THR A 1 176 ? -13.540 8.549 22.629 1.00 93.56 176 THR A N 1
ATOM 1435 C CA . THR A 1 176 ? -14.867 8.525 21.987 1.00 93.56 176 THR A CA 1
ATOM 1436 C C . THR A 1 176 ? -14.769 7.994 20.556 1.00 93.56 176 THR A C 1
ATOM 1438 O O . THR A 1 176 ? -15.488 7.067 20.198 1.00 93.56 176 THR A O 1
ATOM 1441 N N . TRP A 1 177 ? -13.814 8.496 19.764 1.00 94.38 177 TRP A N 1
ATOM 1442 C CA . TRP A 1 177 ? -13.615 8.063 18.380 1.00 94.38 177 TRP A CA 1
ATOM 1443 C C . TRP A 1 177 ? -13.312 6.567 18.260 1.00 94.38 177 TRP A C 1
ATOM 1445 O O . TRP A 1 177 ? -13.822 5.942 17.336 1.00 94.38 177 TRP A O 1
ATOM 1455 N N . LEU A 1 178 ? -12.517 5.984 19.169 1.00 93.94 178 LEU A N 1
ATOM 1456 C CA . LEU A 1 178 ? -12.233 4.543 19.192 1.00 93.94 178 LEU A CA 1
ATOM 1457 C C . LEU A 1 178 ? -13.445 3.697 19.600 1.00 93.94 178 LEU A C 1
ATOM 1459 O O . LEU A 1 178 ? -13.610 2.605 19.061 1.00 93.94 178 LEU A O 1
ATOM 1463 N N . ALA A 1 179 ? -14.292 4.186 20.511 1.00 91.38 179 ALA A N 1
ATOM 1464 C CA . ALA A 1 179 ? -15.493 3.472 20.952 1.00 91.38 179 ALA A CA 1
ATOM 1465 C C . ALA A 1 179 ? -16.518 3.268 19.817 1.00 91.38 179 ALA A C 1
ATOM 1467 O O . ALA A 1 179 ? -17.266 2.296 19.829 1.00 91.38 179 ALA A O 1
ATOM 1468 N N . GLU A 1 180 ? -16.512 4.145 18.809 1.00 92.94 180 GLU A N 1
ATOM 1469 C CA . GLU A 1 180 ? -17.353 4.056 17.606 1.00 92.94 180 GLU A CA 1
ATOM 1470 C C . GLU A 1 180 ? -16.788 3.117 16.513 1.00 92.94 180 GLU A C 1
ATOM 1472 O O . GLU A 1 180 ? -17.425 2.927 15.474 1.00 92.94 180 GLU A O 1
ATOM 1477 N N . ARG A 1 181 ? -15.576 2.557 16.679 1.00 94.88 181 ARG A N 1
ATOM 1478 C CA . ARG A 1 181 ? -14.893 1.767 15.631 1.00 94.88 181 ARG A CA 1
ATOM 1479 C C . ARG A 1 181 ? -15.114 0.268 15.783 1.00 94.88 181 ARG A C 1
ATOM 1481 O O . ARG A 1 181 ? -15.186 -0.288 16.876 1.00 94.88 181 ARG A O 1
ATOM 1488 N N . VAL A 1 182 ? -15.094 -0.423 14.646 1.00 93.38 182 VAL A N 1
ATOM 1489 C CA . VAL A 1 182 ? -15.097 -1.886 14.562 1.00 93.38 182 VAL A CA 1
ATOM 1490 C C . VAL A 1 182 ? -13.697 -2.407 14.896 1.00 93.38 182 VAL A C 1
ATOM 1492 O O . VAL A 1 182 ? -12.874 -2.688 14.022 1.00 93.38 182 VAL A O 1
ATOM 1495 N N . ILE A 1 183 ? -13.416 -2.540 16.191 1.00 93.50 183 ILE A N 1
ATOM 1496 C CA . ILE A 1 183 ? -12.157 -3.092 16.694 1.00 93.50 183 ILE A CA 1
ATOM 1497 C C . ILE A 1 183 ? -12.250 -4.620 16.719 1.00 93.50 183 ILE A C 1
ATOM 1499 O O . ILE A 1 183 ? -13.091 -5.210 17.394 1.00 93.50 183 ILE A O 1
ATOM 1503 N N . LYS A 1 184 ? -11.364 -5.284 15.972 1.00 92.69 184 LYS A N 1
ATOM 1504 C CA . LYS A 1 184 ? -11.181 -6.739 16.043 1.00 92.69 184 LYS A CA 1
ATOM 1505 C C . LYS A 1 184 ? -10.094 -7.054 17.081 1.00 92.69 184 LYS A C 1
ATOM 1507 O O . LYS A 1 184 ? -9.006 -6.496 16.940 1.00 92.69 184 LYS A O 1
ATOM 1512 N N . PRO A 1 185 ? -10.341 -7.923 18.083 1.00 91.00 185 PRO A N 1
ATOM 1513 C CA . PRO A 1 185 ? -9.353 -8.203 19.129 1.00 91.00 185 PRO A CA 1
ATOM 1514 C C . PRO A 1 185 ? -8.076 -8.844 18.563 1.00 91.00 185 PRO A C 1
ATOM 1516 O O . PRO A 1 185 ? -7.004 -8.248 18.600 1.00 91.00 185 PRO A O 1
ATOM 1519 N N . LYS A 1 186 ? -8.241 -9.972 17.858 1.00 92.94 186 LYS A N 1
ATOM 1520 C CA . LYS A 1 186 ? -7.151 -10.830 17.357 1.00 92.94 186 LYS A CA 1
ATOM 1521 C C . LYS A 1 186 ? -6.253 -10.209 16.273 1.00 92.94 186 LYS A C 1
ATOM 1523 O O . LYS A 1 186 ? -5.219 -10.790 15.944 1.00 92.94 186 LYS A O 1
ATOM 1528 N N . HIS A 1 187 ? -6.635 -9.079 15.666 1.00 95.00 187 HIS A N 1
ATOM 1529 C CA . HIS A 1 187 ? -5.845 -8.446 14.603 1.00 95.00 187 HIS A CA 1
ATOM 1530 C C . HIS A 1 187 ? -5.977 -6.917 14.560 1.00 95.00 187 HIS A C 1
ATOM 1532 O O . HIS A 1 187 ? -7.029 -6.331 14.828 1.00 95.00 187 HIS A O 1
ATOM 1538 N N . TRP A 1 188 ? -4.923 -6.250 14.102 1.00 95.81 188 TRP A N 1
ATOM 1539 C CA . TRP A 1 188 ? -4.882 -4.802 13.907 1.00 95.81 188 TRP A CA 1
ATOM 1540 C C . TRP A 1 188 ? -4.283 -4.459 12.546 1.00 95.81 188 TRP A C 1
ATOM 1542 O O . TRP A 1 188 ? -3.453 -5.190 12.009 1.00 95.81 188 TRP A O 1
ATOM 1552 N N . ARG A 1 189 ? -4.701 -3.335 11.961 1.00 96.25 189 ARG A N 1
ATOM 1553 C CA . ARG A 1 189 ? -4.130 -2.850 10.699 1.00 96.25 189 ARG A CA 1
ATOM 1554 C C . ARG A 1 189 ? -3.165 -1.700 10.960 1.00 96.25 189 ARG A C 1
ATOM 1556 O O . ARG A 1 189 ? -3.507 -0.751 11.672 1.00 96.25 189 ARG A O 1
ATOM 1563 N N . CYS A 1 190 ? -1.964 -1.775 10.389 1.00 95.69 190 CYS A N 1
ATOM 1564 C CA . CYS A 1 190 ? -0.947 -0.739 10.566 1.00 95.69 190 CYS A CA 1
ATOM 1565 C C . CYS A 1 190 ? -1.351 0.565 9.865 1.00 95.69 190 CYS A C 1
ATOM 1567 O O . CYS A 1 190 ? -1.564 0.575 8.653 1.00 95.69 190 CYS A O 1
ATOM 1569 N N . SER A 1 191 ? -1.372 1.684 10.591 1.00 93.38 191 SER A N 1
ATOM 1570 C CA . SER A 1 191 ? -1.765 2.995 10.056 1.00 93.38 191 SER A CA 1
ATOM 1571 C C . SER A 1 191 ? -0.849 3.519 8.946 1.00 93.38 191 SER A C 1
ATOM 1573 O O . SER A 1 191 ? -1.315 4.206 8.038 1.00 93.38 191 SER A O 1
ATOM 1575 N N . ARG A 1 192 ? 0.447 3.176 8.955 1.00 91.44 192 ARG A N 1
ATOM 1576 C CA . ARG A 1 192 ? 1.398 3.564 7.894 1.00 91.44 192 ARG A CA 1
ATOM 1577 C C . ARG A 1 192 ? 1.339 2.637 6.680 1.00 91.44 192 ARG A C 1
ATOM 1579 O O . ARG A 1 192 ? 1.499 3.087 5.541 1.00 91.44 192 ARG A O 1
ATOM 1586 N N . CYS A 1 193 ? 1.145 1.342 6.917 1.00 92.88 193 CYS A N 1
ATOM 1587 C CA . CYS A 1 193 ? 1.473 0.294 5.948 1.00 92.88 193 CYS A CA 1
ATOM 1588 C C . CYS A 1 193 ? 0.241 -0.434 5.391 1.00 92.88 193 CYS A C 1
ATOM 1590 O O . CYS A 1 193 ? 0.318 -0.946 4.282 1.00 92.88 193 CYS A O 1
ATOM 1592 N N . LEU A 1 194 ? -0.898 -0.376 6.091 1.00 94.75 194 LEU A N 1
ATOM 1593 C CA . LEU A 1 194 ? -2.195 -1.006 5.780 1.00 94.75 194 LEU A CA 1
ATOM 1594 C C . LEU A 1 194 ? -2.197 -2.545 5.718 1.00 94.75 194 LEU A C 1
ATOM 1596 O O . LEU A 1 194 ? -3.244 -3.158 5.506 1.00 94.75 194 LEU A O 1
ATOM 1600 N N . VAL A 1 195 ? -1.054 -3.167 6.005 1.00 94.00 195 VAL A N 1
ATOM 1601 C CA . VAL A 1 195 ? -0.941 -4.595 6.311 1.00 94.00 195 VAL A CA 1
ATOM 1602 C C . VAL A 1 195 ? -1.753 -4.915 7.571 1.00 94.00 195 VAL A C 1
ATOM 1604 O O . VAL A 1 195 ? -1.698 -4.172 8.560 1.00 94.00 195 VAL A O 1
ATOM 1607 N N . LYS A 1 196 ? -2.523 -6.005 7.504 1.00 95.25 196 LYS A N 1
ATOM 1608 C CA . LYS A 1 196 ? -3.215 -6.628 8.637 1.00 95.25 196 LYS A CA 1
ATOM 1609 C C . LYS A 1 196 ? -2.204 -7.494 9.392 1.00 95.25 196 LYS A C 1
ATOM 1611 O O . LYS A 1 196 ? -1.548 -8.334 8.790 1.00 95.25 196 LYS A O 1
ATOM 1616 N N . ASN A 1 197 ? -2.072 -7.253 10.689 1.00 96.06 197 ASN A N 1
ATOM 1617 C CA . ASN A 1 197 ? -1.169 -7.944 11.601 1.00 96.06 197 ASN A CA 1
ATOM 1618 C C . ASN A 1 197 ? -2.009 -8.728 12.615 1.00 96.06 197 ASN A C 1
ATOM 1620 O O . ASN A 1 197 ? -2.933 -8.164 13.210 1.00 96.06 197 ASN A O 1
ATOM 1624 N N . HIS A 1 198 ? -1.693 -10.003 12.826 1.00 96.06 198 HIS A N 1
ATOM 1625 C CA . HIS A 1 198 ? -2.337 -10.834 13.841 1.00 96.06 198 HIS A CA 1
ATOM 1626 C C . HIS A 1 198 ? -1.576 -10.719 15.166 1.00 96.06 198 HIS A C 1
ATOM 1628 O O . HIS A 1 198 ? -0.357 -10.881 15.202 1.00 96.06 198 HIS A O 1
ATOM 1634 N N . VAL A 1 199 ? -2.293 -10.432 16.257 1.00 94.81 199 VAL A N 1
ATOM 1635 C CA . VAL A 1 199 ? -1.679 -10.149 17.571 1.00 94.81 199 VAL A CA 1
ATOM 1636 C C . VAL A 1 199 ? -0.909 -11.368 18.091 1.00 94.81 199 VAL A C 1
ATOM 1638 O O . VAL A 1 199 ? 0.176 -11.216 18.636 1.00 94.81 199 VAL A O 1
ATOM 1641 N N . ALA A 1 200 ? -1.413 -12.580 17.846 1.00 93.12 200 ALA A N 1
ATOM 1642 C CA . ALA A 1 200 ? -0.748 -13.821 18.247 1.00 93.12 200 ALA A CA 1
ATOM 1643 C C . ALA A 1 200 ? 0.547 -14.133 17.464 1.00 93.12 200 ALA A C 1
ATOM 1645 O O . ALA A 1 200 ? 1.384 -14.876 17.961 1.00 93.12 200 ALA A O 1
ATOM 1646 N N . GLU A 1 201 ? 0.718 -13.587 16.254 1.00 93.44 201 GLU A N 1
ATOM 1647 C CA . GLU A 1 201 ? 1.844 -13.914 15.361 1.00 93.44 201 GLU A CA 1
ATOM 1648 C C . GLU A 1 201 ? 2.976 -12.885 15.438 1.00 93.44 201 GLU A C 1
ATOM 1650 O O . GLU A 1 201 ? 4.151 -13.241 15.432 1.00 93.44 201 GLU A O 1
ATOM 1655 N N . VAL A 1 202 ? 2.624 -11.594 15.478 1.00 93.94 202 VAL A N 1
ATOM 1656 C CA . VAL A 1 202 ? 3.589 -10.477 15.418 1.00 93.94 202 VAL A CA 1
ATOM 1657 C C . VAL A 1 202 ? 3.427 -9.479 16.567 1.00 93.94 202 VAL A C 1
ATOM 1659 O O . VAL A 1 202 ? 4.081 -8.434 16.590 1.00 93.94 202 VAL A O 1
ATOM 1662 N N . GLY A 1 203 ? 2.541 -9.773 17.522 1.00 94.75 203 GLY A N 1
ATOM 1663 C CA . GLY A 1 203 ? 2.258 -8.898 18.650 1.00 94.75 203 GLY A CA 1
ATOM 1664 C C . GLY A 1 203 ? 1.772 -7.521 18.202 1.00 94.75 203 GLY A C 1
ATOM 1665 O O . GLY A 1 203 ? 0.845 -7.367 17.398 1.00 94.75 203 GLY A O 1
ATOM 1666 N N . TRP A 1 204 ? 2.437 -6.504 18.741 1.00 96.31 204 TRP A N 1
ATOM 1667 C CA . TRP A 1 204 ? 2.102 -5.097 18.545 1.00 96.31 204 TRP A CA 1
ATOM 1668 C C . TRP A 1 204 ? 3.046 -4.373 17.582 1.00 96.31 204 TRP A C 1
ATOM 1670 O O . TRP A 1 204 ? 2.955 -3.155 17.463 1.00 96.31 204 TRP A O 1
ATOM 1680 N N . GLU A 1 205 ? 3.904 -5.088 16.848 1.00 97.06 205 GLU A N 1
ATOM 1681 C CA . GLU A 1 205 ? 4.773 -4.507 15.819 1.00 97.06 205 GLU A CA 1
ATOM 1682 C C . GLU A 1 205 ? 4.315 -4.867 14.404 1.00 97.06 205 GLU A C 1
ATOM 1684 O O . GLU A 1 205 ? 3.906 -5.989 14.111 1.00 97.06 205 GLU A O 1
ATOM 1689 N N . CYS A 1 206 ? 4.365 -3.902 13.483 1.00 96.69 206 CYS A N 1
ATOM 1690 C CA . CYS A 1 206 ? 3.966 -4.166 12.106 1.00 96.69 206 CYS A CA 1
ATOM 1691 C C . CYS A 1 206 ? 4.988 -5.065 11.398 1.00 96.69 206 CYS A C 1
ATOM 1693 O O . CYS A 1 206 ? 6.121 -4.640 11.162 1.00 96.69 206 CYS A O 1
ATOM 1695 N N . SER A 1 207 ? 4.553 -6.249 10.958 1.00 96.19 207 SER A N 1
ATOM 1696 C CA . SER A 1 207 ? 5.353 -7.229 10.205 1.00 96.19 207 SER A CA 1
ATOM 1697 C C . SER A 1 207 ? 6.228 -6.592 9.113 1.00 96.19 207 SER A C 1
ATOM 1699 O O . SER A 1 207 ? 7.445 -6.792 9.097 1.00 96.19 207 SER A O 1
ATOM 1701 N N . SER A 1 208 ? 5.606 -5.765 8.266 1.00 92.88 208 SER A N 1
ATOM 1702 C CA . SER A 1 208 ? 6.189 -5.137 7.074 1.00 92.88 208 SER A CA 1
ATOM 1703 C C . SER A 1 208 ? 7.113 -3.946 7.352 1.00 92.88 208 SER A C 1
ATOM 1705 O O . SER A 1 208 ? 8.075 -3.749 6.615 1.00 92.88 208 SER A O 1
ATOM 1707 N N . CYS A 1 209 ? 6.822 -3.119 8.360 1.00 94.12 209 CYS A N 1
ATOM 1708 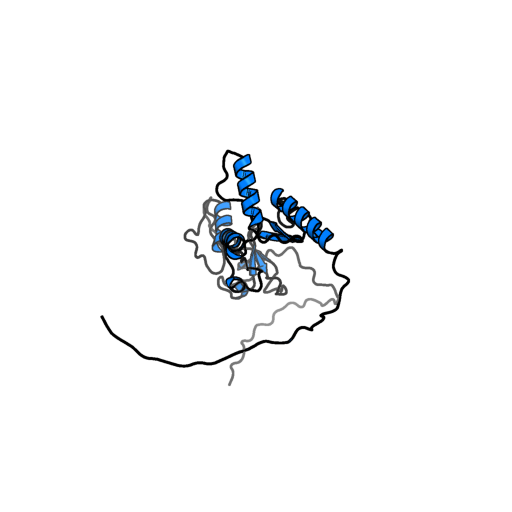C CA . CYS A 1 209 ? 7.473 -1.807 8.495 1.00 94.12 209 CYS A CA 1
ATOM 1709 C C . CYS A 1 209 ? 7.853 -1.414 9.929 1.00 94.12 209 CYS A C 1
ATOM 1711 O O . CYS A 1 209 ? 8.162 -0.247 10.173 1.00 94.12 209 CYS A O 1
ATOM 1713 N N . LYS A 1 210 ? 7.794 -2.371 10.868 1.00 95.44 210 LYS A N 1
ATOM 1714 C CA . LYS A 1 210 ? 8.264 -2.301 12.269 1.00 95.44 210 LYS A CA 1
ATOM 1715 C C . LYS A 1 210 ? 7.764 -1.102 13.088 1.00 95.44 210 LYS A C 1
ATOM 1717 O O . LYS A 1 210 ? 8.259 -0.815 14.166 1.00 95.44 210 LYS A O 1
ATOM 1722 N N . THR A 1 211 ? 6.751 -0.396 12.590 1.00 95.25 211 THR A N 1
ATOM 1723 C CA . THR A 1 211 ? 6.053 0.645 13.347 1.00 95.25 211 THR A CA 1
ATOM 1724 C C . THR A 1 211 ? 5.139 -0.048 14.363 1.00 95.25 211 THR A C 1
ATOM 1726 O O . THR A 1 211 ? 4.373 -0.924 13.936 1.00 95.25 211 THR A O 1
ATOM 1729 N N . PRO A 1 212 ? 5.192 0.311 15.657 1.00 95.81 212 PRO A N 1
ATOM 1730 C CA . PRO A 1 212 ? 4.308 -0.259 16.666 1.00 95.81 212 PRO A CA 1
ATOM 1731 C C . PRO A 1 212 ? 2.848 0.161 16.444 1.00 95.81 212 PRO A C 1
ATOM 1733 O O . PRO A 1 212 ? 2.558 1.160 15.780 1.00 95.81 212 PRO A O 1
ATOM 1736 N N . CYS A 1 213 ? 1.923 -0.617 16.997 1.00 95.44 213 CYS A N 1
ATOM 1737 C CA . CYS A 1 213 ? 0.516 -0.256 17.115 1.00 95.44 213 CYS A CA 1
ATOM 1738 C C . CYS A 1 213 ? 0.355 0.923 18.084 1.00 95.44 213 CYS A C 1
ATOM 1740 O O . CYS A 1 213 ? 1.062 1.012 19.086 1.00 95.44 213 CYS A O 1
ATOM 1742 N N . GLU A 1 214 ? -0.574 1.830 17.792 1.00 94.38 214 GLU A N 1
ATOM 1743 C CA . GLU A 1 214 ? -0.871 2.969 18.655 1.00 94.38 214 GLU A CA 1
ATOM 1744 C C . GLU A 1 214 ? -1.427 2.496 20.014 1.00 94.38 214 GLU A C 1
ATOM 1746 O O . GLU A 1 214 ? -2.331 1.659 20.063 1.00 94.38 214 GLU A O 1
ATOM 1751 N N . GLU A 1 215 ? -0.905 3.031 21.124 1.00 93.38 215 GLU A N 1
ATOM 1752 C CA . GLU A 1 215 ? -1.139 2.471 22.465 1.00 93.38 215 GLU A CA 1
ATOM 1753 C C . GLU A 1 215 ? -2.629 2.447 22.855 1.00 93.38 215 GLU A C 1
ATOM 1755 O O . GLU A 1 215 ? -3.104 1.436 23.367 1.00 93.38 215 GLU A O 1
ATOM 1760 N N . ASP A 1 216 ? -3.414 3.472 22.498 1.00 92.69 216 ASP A N 1
ATOM 1761 C CA . ASP A 1 216 ? -4.869 3.476 22.732 1.00 92.69 216 ASP A CA 1
ATOM 1762 C C . ASP A 1 216 ? -5.576 2.289 22.052 1.00 92.69 216 ASP A C 1
ATOM 1764 O O . ASP A 1 216 ? -6.493 1.684 22.616 1.00 92.69 216 ASP A O 1
ATOM 1768 N N . ARG A 1 217 ? -5.138 1.913 20.840 1.00 94.38 217 ARG A N 1
ATOM 1769 C CA . ARG A 1 217 ? -5.709 0.806 20.052 1.00 94.38 217 ARG A CA 1
ATOM 1770 C C . ARG A 1 217 ? -5.326 -0.557 20.623 1.00 94.38 217 ARG A C 1
ATOM 1772 O O . ARG A 1 217 ? -6.116 -1.501 20.533 1.00 94.38 217 ARG A O 1
ATOM 1779 N N . LYS A 1 218 ? -4.125 -0.651 21.197 1.00 94.56 218 LYS A N 1
ATOM 1780 C CA . LYS A 1 218 ? -3.604 -1.814 21.925 1.00 94.56 218 LYS A CA 1
ATOM 1781 C C . LYS A 1 218 ? -4.345 -2.002 23.248 1.00 94.56 218 LYS A C 1
ATOM 1783 O O . LYS A 1 218 ? -4.949 -3.052 23.451 1.00 94.56 218 LYS A O 1
ATOM 1788 N N . ILE A 1 219 ? -4.414 -0.966 24.087 1.00 92.88 219 ILE A N 1
ATOM 1789 C CA . ILE A 1 219 ? -5.181 -0.961 25.345 1.00 92.88 219 ILE A CA 1
ATOM 1790 C C . ILE A 1 219 ? -6.648 -1.333 25.094 1.00 92.88 219 ILE A C 1
ATOM 1792 O O . ILE A 1 219 ? -7.205 -2.160 25.816 1.00 92.88 219 ILE A O 1
ATOM 1796 N N . THR A 1 220 ? -7.280 -0.766 24.060 1.00 92.25 220 THR A N 1
ATOM 1797 C CA . THR A 1 220 ? -8.683 -1.081 23.744 1.00 92.25 220 THR A CA 1
ATOM 1798 C C . THR A 1 220 ? -8.870 -2.551 23.353 1.00 92.25 220 THR A C 1
ATOM 1800 O O . THR A 1 220 ? -9.824 -3.173 23.812 1.00 92.25 220 THR A O 1
ATOM 1803 N N . ARG A 1 221 ? -7.946 -3.152 22.588 1.00 93.62 221 ARG A N 1
ATOM 1804 C CA . ARG A 1 221 ? -7.993 -4.593 22.276 1.00 93.62 221 ARG A CA 1
ATOM 1805 C C . ARG A 1 221 ? -7.786 -5.474 23.500 1.00 93.62 221 ARG A C 1
ATOM 1807 O O . ARG A 1 221 ? -8.591 -6.371 23.706 1.00 93.62 221 ARG A O 1
ATOM 1814 N N . ILE A 1 222 ? -6.787 -5.183 24.334 1.00 92.44 222 ILE A N 1
ATOM 1815 C CA . ILE A 1 222 ? -6.515 -5.946 25.565 1.00 92.44 222 ILE A CA 1
ATOM 1816 C C . ILE A 1 222 ? -7.754 -5.961 26.478 1.00 92.44 222 ILE A C 1
ATOM 1818 O O . ILE A 1 222 ? -8.121 -7.005 27.010 1.00 92.44 222 ILE A O 1
ATOM 1822 N N . ARG A 1 223 ? -8.457 -4.825 26.605 1.00 90.81 223 ARG A N 1
ATOM 1823 C CA . ARG A 1 223 ? -9.728 -4.741 27.349 1.00 90.81 223 ARG A CA 1
ATOM 1824 C C . ARG A 1 223 ? -10.841 -5.592 26.729 1.00 90.81 223 ARG A C 1
ATOM 1826 O O . ARG A 1 223 ? -11.585 -6.228 27.470 1.00 90.81 223 ARG A O 1
ATOM 1833 N N . LEU A 1 224 ? -10.955 -5.619 25.399 1.00 88.81 224 LEU A N 1
ATOM 1834 C CA . LEU A 1 224 ? -11.933 -6.459 24.699 1.00 88.81 224 LEU A CA 1
ATOM 1835 C C . LEU A 1 224 ? -11.631 -7.957 24.864 1.00 88.81 224 LEU A C 1
ATOM 1837 O O . LEU A 1 224 ? -12.560 -8.726 25.087 1.00 88.81 224 LEU A O 1
ATOM 1841 N N . GLU A 1 225 ? -10.363 -8.373 24.807 1.00 87.25 225 GLU A N 1
ATOM 1842 C CA . GLU A 1 225 ? -9.967 -9.775 25.030 1.00 87.25 225 GLU A CA 1
ATOM 1843 C C . GLU A 1 225 ? -10.224 -10.211 26.478 1.00 87.25 225 GLU A C 1
ATOM 1845 O O . GLU A 1 225 ? -10.799 -11.275 26.700 1.00 87.25 225 GLU A O 1
ATOM 1850 N N . ALA A 1 226 ? -9.903 -9.363 27.462 1.00 85.12 226 ALA A N 1
ATOM 1851 C CA . ALA A 1 226 ? -10.201 -9.628 28.871 1.00 85.12 226 ALA A CA 1
ATOM 1852 C C . ALA A 1 226 ? -11.715 -9.734 29.146 1.00 85.12 226 ALA A C 1
ATOM 1854 O O . ALA A 1 226 ? -12.153 -10.645 29.847 1.00 85.12 226 ALA A O 1
ATOM 1855 N N . GLY A 1 227 ? -12.526 -8.847 28.556 1.00 78.38 227 GLY A N 1
ATOM 1856 C CA . GLY A 1 227 ? -13.988 -8.912 28.662 1.00 78.38 227 GLY A CA 1
ATOM 1857 C C .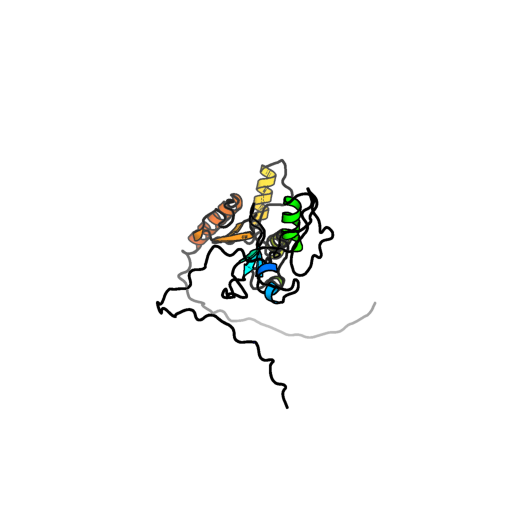 GLY A 1 227 ? -14.587 -10.157 27.997 1.00 78.38 227 GLY A C 1
ATOM 1858 O O . GLY A 1 227 ? -15.516 -10.753 28.532 1.00 78.38 227 GLY A O 1
ATOM 1859 N N . GLN A 1 228 ? -14.024 -10.594 26.865 1.00 68.31 228 GLN A N 1
ATOM 1860 C CA . GLN A 1 228 ? -14.431 -11.836 26.200 1.00 68.31 228 GLN A CA 1
ATOM 1861 C C . GLN A 1 228 ? -14.055 -13.081 27.010 1.00 68.31 228 GLN A C 1
ATOM 1863 O O . GLN A 1 228 ? -14.854 -14.007 27.074 1.00 68.31 228 GLN A O 1
ATOM 1868 N N . ALA A 1 229 ? -12.891 -13.100 27.665 1.00 64.12 229 ALA A N 1
ATOM 1869 C CA . ALA A 1 229 ? -12.495 -14.209 28.534 1.00 64.12 229 ALA A CA 1
ATOM 1870 C C . ALA A 1 229 ? -13.419 -14.357 29.759 1.00 64.12 229 ALA A C 1
ATOM 1872 O O . ALA A 1 229 ? -13.751 -15.476 30.139 1.00 64.12 229 ALA A O 1
ATOM 1873 N N . ALA A 1 230 ? -13.878 -13.243 30.340 1.00 60.91 230 ALA A N 1
ATOM 1874 C CA . ALA A 1 230 ? -14.804 -13.257 31.475 1.00 60.91 230 ALA A CA 1
ATOM 1875 C C . ALA A 1 230 ? -16.224 -13.741 31.105 1.00 60.91 230 ALA A C 1
ATOM 1877 O O . ALA A 1 230 ? -16.896 -14.354 31.930 1.00 60.91 230 ALA A O 1
ATOM 1878 N N . GLY A 1 231 ? -16.679 -13.492 29.871 1.00 53.59 231 GLY A N 1
ATOM 1879 C CA . GLY A 1 231 ? -18.034 -13.834 29.419 1.00 53.59 231 GLY A CA 1
ATOM 1880 C C . GLY A 1 231 ? -18.278 -15.308 29.068 1.00 53.59 231 GLY A C 1
ATOM 1881 O O . GLY A 1 231 ? -19.418 -15.681 28.835 1.00 53.59 231 GLY A O 1
ATOM 1882 N N . VAL A 1 232 ? -17.243 -16.155 29.015 1.00 51.50 232 VAL A N 1
ATOM 1883 C CA . VAL A 1 232 ? -17.355 -17.563 28.557 1.00 51.50 232 VAL A CA 1
ATOM 1884 C C . VAL A 1 232 ? -17.644 -18.547 29.711 1.00 51.50 232 VAL A C 1
ATOM 1886 O O . VAL A 1 232 ? -17.731 -19.749 29.492 1.00 51.50 232 VAL A O 1
ATOM 1889 N N . MET A 1 233 ? -17.837 -18.061 30.945 1.00 47.62 233 MET A N 1
ATOM 1890 C CA . MET A 1 233 ? -18.120 -18.903 32.125 1.00 47.62 233 MET A CA 1
ATOM 1891 C C . MET A 1 233 ? -19.593 -18.918 32.581 1.00 47.62 233 MET A C 1
ATOM 1893 O O . MET A 1 233 ? -19.884 -19.431 33.659 1.00 47.62 233 MET A O 1
ATOM 1897 N N . GLN A 1 234 ? -20.523 -18.375 31.788 1.00 42.34 234 GLN A N 1
ATOM 1898 C CA . GLN A 1 234 ? -21.967 -18.420 32.057 1.00 42.34 234 GLN A CA 1
ATOM 1899 C C . GLN A 1 234 ? -22.745 -18.736 30.772 1.00 42.34 234 GLN A C 1
ATOM 1901 O O . GLN A 1 234 ? -23.223 -17.824 30.113 1.00 42.34 234 GLN A O 1
ATOM 1906 N N . ASP A 1 235 ? -22.839 -20.024 30.425 1.00 42.03 235 ASP A N 1
ATOM 1907 C CA . ASP A 1 235 ? -23.892 -20.578 29.552 1.00 42.03 235 ASP A CA 1
ATOM 1908 C C . ASP A 1 235 ? -23.909 -22.122 29.655 1.00 42.03 235 ASP A C 1
ATOM 1910 O O . ASP A 1 235 ? -23.457 -22.863 28.780 1.00 42.03 235 ASP A O 1
ATOM 1914 N N . SER A 1 236 ? -24.418 -22.620 30.784 1.00 45.81 236 SER A N 1
ATOM 1915 C CA . SER A 1 236 ? -24.867 -24.006 30.971 1.00 45.81 236 SER A CA 1
ATOM 1916 C C . SER A 1 236 ? -25.917 -24.026 32.083 1.00 45.81 236 SER A C 1
ATOM 1918 O O . SER A 1 236 ? -25.670 -23.404 33.112 1.00 45.81 236 SER A O 1
ATOM 1920 N N . GLU A 1 237 ? -27.026 -24.753 31.880 1.00 43.00 237 GLU A N 1
ATOM 1921 C CA . GLU A 1 237 ? -28.301 -24.628 32.626 1.00 43.00 237 GLU A CA 1
ATOM 1922 C C . GLU A 1 237 ? -28.991 -23.257 32.409 1.00 43.00 237 GLU A C 1
ATOM 1924 O O . GLU A 1 237 ? -28.386 -22.206 32.560 1.00 43.00 237 GLU A O 1
ATOM 1929 N N . VAL A 1 238 ? -30.263 -23.169 32.001 1.00 38.94 238 VAL A N 1
ATOM 1930 C CA . VAL A 1 238 ? -31.389 -24.101 32.201 1.00 38.94 238 VAL A CA 1
ATOM 1931 C C . VAL A 1 238 ? -32.187 -24.295 30.903 1.00 38.94 238 VAL A C 1
ATOM 1933 O O . VAL A 1 238 ? -32.446 -23.337 30.176 1.00 38.94 238 VAL A O 1
ATOM 1936 N N . ALA A 1 239 ? -32.646 -25.520 30.646 1.00 41.53 239 ALA A N 1
ATOM 1937 C CA . ALA A 1 239 ? -33.679 -25.794 29.651 1.00 41.53 239 ALA A CA 1
ATOM 1938 C C . ALA A 1 239 ? -35.025 -26.042 30.348 1.00 41.53 239 ALA A C 1
ATOM 1940 O O . ALA A 1 239 ? -35.122 -26.999 31.103 1.00 41.53 239 ALA A O 1
ATOM 1941 N N . GLU A 1 240 ? -36.039 -25.214 30.070 1.00 33.66 240 GLU A N 1
ATOM 1942 C CA . GLU A 1 240 ? -37.436 -25.641 29.844 1.00 33.66 240 GLU A CA 1
ATOM 1943 C C . GLU A 1 240 ? -38.353 -24.442 29.504 1.00 33.66 240 GLU A C 1
ATOM 1945 O O . GLU A 1 240 ? -38.357 -23.446 30.230 1.00 33.66 240 GLU A O 1
ATOM 1950 N N . PRO A 1 241 ? -39.170 -24.511 28.434 1.00 43.19 241 PRO A N 1
ATOM 1951 C CA . PRO A 1 241 ? -40.229 -23.542 28.169 1.00 43.19 241 PRO A CA 1
ATOM 1952 C C . PRO A 1 241 ? -41.588 -24.073 28.656 1.00 43.19 241 PRO A C 1
ATOM 1954 O O . PRO A 1 241 ? -42.254 -24.839 27.957 1.00 43.19 241 PRO A O 1
ATOM 1957 N N . ASN A 1 242 ? -42.042 -23.639 29.834 1.00 36.62 242 ASN A N 1
ATOM 1958 C CA . ASN A 1 242 ? -43.369 -24.014 30.330 1.00 36.62 242 ASN A CA 1
ATOM 1959 C C . ASN A 1 242 ? -44.465 -23.138 29.689 1.00 36.62 242 ASN A C 1
ATOM 1961 O O . ASN A 1 242 ? -44.709 -22.003 30.102 1.00 36.62 242 ASN A O 1
ATOM 1965 N N . ALA A 1 243 ? -45.105 -23.660 28.642 1.00 43.97 243 ALA A N 1
ATOM 1966 C CA . ALA A 1 243 ? -46.164 -22.980 27.904 1.00 43.97 243 ALA A CA 1
ATOM 1967 C C . ALA A 1 243 ? -47.554 -23.331 28.462 1.00 43.97 243 ALA A C 1
ATOM 1969 O O . ALA A 1 243 ? -48.209 -24.247 27.970 1.00 43.97 243 ALA A O 1
ATOM 1970 N N . TYR A 1 244 ? -48.031 -22.574 29.454 1.00 37.19 244 TYR A N 1
ATOM 1971 C CA . TYR A 1 244 ? -49.428 -22.642 29.893 1.00 37.19 244 TYR A CA 1
ATOM 1972 C C . TYR A 1 244 ? -49.910 -21.299 30.455 1.00 37.19 244 TYR A C 1
ATOM 1974 O O . TYR A 1 244 ? -49.609 -20.957 31.590 1.00 37.19 244 TYR A O 1
ATOM 1982 N N . PHE A 1 245 ? -50.696 -20.558 29.670 1.00 36.97 245 PHE A N 1
ATOM 1983 C CA . PHE A 1 245 ? -51.879 -19.851 30.172 1.00 36.97 245 PHE A CA 1
ATOM 1984 C C . PHE A 1 245 ? -52.785 -19.465 28.999 1.00 36.97 245 PHE A C 1
ATOM 1986 O O . PHE A 1 245 ? -52.454 -18.620 28.171 1.00 36.97 245 PHE A O 1
ATOM 1993 N N . ALA A 1 246 ? -53.941 -20.114 28.938 1.00 37.19 246 ALA A N 1
ATOM 1994 C CA . ALA A 1 246 ? -55.058 -19.737 28.087 1.00 37.19 246 ALA A CA 1
ATOM 1995 C C . ALA A 1 246 ? -56.251 -19.371 28.982 1.00 37.19 246 ALA A C 1
ATOM 1997 O O . ALA A 1 246 ? -56.262 -19.733 30.156 1.00 37.19 246 ALA A O 1
ATOM 1998 N N . GLN A 1 247 ? -57.272 -18.763 28.368 1.00 40.59 247 GLN A N 1
ATOM 1999 C CA . GLN A 1 247 ? -58.602 -18.463 28.925 1.00 40.59 247 GLN A CA 1
ATOM 2000 C C . GLN A 1 247 ? -58.724 -17.204 29.805 1.00 40.59 247 GLN A C 1
ATOM 2002 O O . GLN A 1 247 ? -57.837 -16.905 30.593 1.00 40.59 247 GLN A O 1
ATOM 2007 N N . LEU A 1 248 ? -59.834 -16.445 29.782 1.00 42.88 248 LEU A N 1
ATOM 2008 C CA . LEU A 1 248 ? -60.882 -16.147 28.766 1.00 42.88 248 LEU A CA 1
ATOM 2009 C C . LEU A 1 248 ? -61.919 -15.237 29.466 1.00 42.88 248 LEU A C 1
ATOM 2011 O O . LEU A 1 248 ? -62.486 -15.694 30.453 1.00 42.88 248 LEU A O 1
ATOM 2015 N N . VAL A 1 249 ? -62.284 -14.059 28.935 1.00 41.66 249 VAL A N 1
ATOM 2016 C CA . VAL A 1 249 ? -63.642 -13.491 29.149 1.00 41.66 249 VAL A CA 1
ATOM 2017 C C . VAL A 1 249 ? -64.038 -12.453 28.078 1.00 41.66 249 VAL A C 1
ATOM 2019 O O . VAL A 1 249 ? -63.349 -11.456 27.913 1.00 41.66 249 VAL A O 1
ATOM 2022 N N . THR A 1 250 ? -65.145 -12.739 27.370 1.00 39.84 250 THR A N 1
ATOM 2023 C CA . THR A 1 250 ? -66.260 -11.862 26.887 1.00 39.84 250 THR A CA 1
ATOM 2024 C C . THR A 1 250 ? -66.029 -10.370 26.541 1.00 39.84 250 THR A C 1
ATOM 2026 O O . THR A 1 250 ? -65.414 -9.655 27.316 1.00 39.84 250 THR A O 1
ATOM 2029 N N . GLY A 1 251 ? -66.651 -9.765 25.513 1.00 34.28 251 GLY A N 1
ATOM 2030 C CA . GLY A 1 251 ? -67.681 -10.217 24.550 1.00 34.28 251 GLY A CA 1
ATOM 2031 C C . GLY A 1 251 ? -68.426 -9.024 23.883 1.00 34.28 251 GLY A C 1
ATOM 2032 O O . GLY A 1 251 ? -68.210 -7.892 24.297 1.00 34.28 251 GLY A O 1
ATOM 2033 N N . ALA A 1 252 ? -69.324 -9.299 22.914 1.00 41.22 252 ALA A N 1
ATOM 2034 C CA . ALA A 1 252 ? -70.191 -8.363 22.136 1.00 41.22 252 ALA A CA 1
ATOM 2035 C C . ALA A 1 252 ? -69.470 -7.383 21.159 1.00 41.22 252 ALA A C 1
ATOM 2037 O O . ALA A 1 252 ? -68.489 -6.748 21.516 1.00 41.22 252 ALA A O 1
ATOM 2038 N N . HIS A 1 253 ? -69.776 -7.333 19.847 1.00 39.81 253 HIS A N 1
ATOM 2039 C CA . HIS A 1 253 ? -70.998 -6.831 19.162 1.00 39.81 253 HIS A CA 1
ATOM 2040 C C . HIS A 1 253 ? -71.342 -5.363 19.515 1.00 39.81 253 HIS A C 1
ATOM 2042 O O . HIS A 1 253 ? -71.560 -5.077 20.683 1.00 39.81 253 HIS A O 1
ATOM 2048 N N . GLY A 1 254 ? -71.489 -4.408 18.583 1.00 35.88 254 GLY A N 1
ATOM 2049 C CA . GLY A 1 254 ? -71.283 -4.407 17.123 1.00 35.88 254 GLY A CA 1
ATOM 2050 C C . GLY A 1 254 ? -71.891 -3.150 16.453 1.00 35.88 254 GLY A C 1
ATOM 2051 O O . GLY A 1 254 ? -72.644 -2.441 17.101 1.00 35.88 254 GLY A O 1
ATOM 2052 N N . LEU A 1 255 ? -71.572 -2.942 15.165 1.00 42.44 255 LEU A N 1
ATOM 2053 C CA . LEU A 1 255 ? -72.312 -2.211 14.105 1.00 42.44 255 LEU A CA 1
ATOM 2054 C C . LEU A 1 255 ? -72.839 -0.755 14.279 1.00 42.44 255 LEU A C 1
ATOM 2056 O O . LEU A 1 255 ? -73.598 -0.443 15.189 1.00 42.44 255 LEU A O 1
ATOM 2060 N N . GLU A 1 256 ? -72.573 0.024 13.205 1.00 40.31 256 GLU A N 1
ATOM 2061 C CA . GLU A 1 256 ? -73.299 1.220 12.690 1.00 40.31 256 GLU A CA 1
ATOM 2062 C C . GLU A 1 256 ? -73.045 2.589 13.396 1.00 40.31 256 GLU A C 1
ATOM 2064 O O . GLU A 1 256 ? -72.653 2.618 14.556 1.00 40.31 256 GLU A O 1
ATOM 2069 N N . ARG A 1 257 ? -73.159 3.776 12.749 1.00 43.47 257 ARG A N 1
ATOM 2070 C CA . ARG A 1 257 ? -73.594 4.145 11.369 1.00 43.47 257 ARG A CA 1
ATOM 2071 C C . ARG A 1 257 ? -73.024 5.507 10.861 1.00 43.47 257 ARG A C 1
ATOM 2073 O O . ARG A 1 257 ? -72.686 6.350 11.677 1.00 43.47 257 ARG A O 1
ATOM 2080 N N . ASP A 1 258 ? -73.013 5.685 9.529 1.00 44.22 258 ASP A N 1
ATOM 2081 C CA . ASP A 1 258 ? -73.176 6.896 8.668 1.00 44.22 258 ASP A CA 1
ATOM 2082 C C . ASP A 1 258 ? -72.561 8.298 8.944 1.00 44.22 258 ASP A C 1
ATOM 2084 O O . ASP A 1 258 ? -72.598 8.839 10.042 1.00 44.22 258 ASP A O 1
ATOM 2088 N N . GLY A 1 259 ? -72.192 8.967 7.831 1.00 43.41 259 GLY A N 1
ATOM 2089 C CA . GLY A 1 259 ? -72.032 10.432 7.688 1.00 43.41 259 GLY A CA 1
ATOM 2090 C C . GLY A 1 259 ? -70.608 10.974 7.930 1.00 43.41 259 GLY A C 1
ATOM 2091 O O . GLY A 1 259 ? -70.061 10.815 9.008 1.00 43.41 259 GLY A O 1
ATOM 2092 N N . GLY A 1 260 ? -69.910 11.656 7.014 1.00 42.00 260 GLY A N 1
ATOM 2093 C CA . GLY A 1 260 ? -70.267 12.134 5.678 1.00 42.00 260 GLY A CA 1
ATOM 2094 C C . GLY A 1 260 ? -70.612 13.627 5.636 1.00 42.00 260 GLY A C 1
ATOM 2095 O O . GLY A 1 260 ? -71.790 13.958 5.687 1.00 42.00 260 GLY A O 1
ATOM 2096 N N . LEU A 1 261 ? -69.613 14.507 5.456 1.00 52.22 261 LEU A N 1
ATOM 2097 C CA . LEU A 1 261 ? -69.740 15.714 4.621 1.00 52.22 261 LEU A CA 1
ATOM 2098 C C . LEU A 1 261 ? -68.378 16.333 4.258 1.00 52.22 261 LEU A C 1
ATOM 2100 O O . LEU A 1 261 ? -67.400 16.197 4.988 1.00 52.22 261 LEU A O 1
ATOM 2104 N N . LEU A 1 262 ? -68.355 17.016 3.113 1.00 50.44 262 LEU A N 1
ATOM 2105 C CA . LEU A 1 262 ? -67.273 17.879 2.636 1.00 50.44 262 LEU A CA 1
ATOM 2106 C C . LEU A 1 262 ? -67.435 19.300 3.203 1.00 50.44 262 LEU A C 1
ATOM 2108 O O . LEU A 1 262 ? -68.565 19.746 3.417 1.00 50.44 262 LEU A O 1
ATOM 2112 N N . GLY A 1 263 ? -66.315 20.010 3.354 1.00 50.53 263 GLY A N 1
ATOM 2113 C CA . GLY A 1 263 ? -66.223 21.435 3.687 1.00 50.53 263 GLY A CA 1
ATOM 2114 C C . GLY A 1 263 ? -64.811 21.937 3.431 1.00 50.53 263 GLY A C 1
ATOM 2115 O O . GLY A 1 263 ? -63.906 21.417 4.117 1.00 50.53 263 GLY A O 1
#

Secondary structure (DSSP, 8-state):
--PPPPPPP---PPPPP----------TT---BTTTTT--TT-GGGGGEEEE--TTS--EEEE-TTS---SSS-SEEEPPP-TTPPTT-EE---TT----S--EESSHHHHHHHIIIIISPPP-B----TT-GGGSS-BS-HHHHHHHHHHTS----S--SS--S-HHHHHHHHHHHHHTS---SSEEE-TTT--EEEHHHHTTB-TTT-PBPPHHHHHHHHHHHHHHHHGGG------------------------------

Sequence (263 aa):
MKPDPPKLNPYFPQQQYDSSSGGFQQIDNVRHTLSSLSWAKDSELLKLYTLTIPKGQLPYLQLLEKWTPTYETPAKVYLDEAKGSKKNQSPCMYPGGCNGKQKVFGRPADLERHYKNVHGTKDKFVCDHSKCPRSKDPFFRKDHFRDHLRDFHNEDIGCAKGRTKDEQKWQQAQKTWLAERVIKPKHWRCSRCLVKNHVAEVGWECSSCKTPCEEDRKITRIRLEAGQAAGVMQDSEVAEPNAYFAQLVTGAHGLERDGGLLG

Foldseek 3Di:
DDDDDDDDDDDDDDDDDDDDDDDDDDPPPDQAACVNLVHALQDPLLVQWFWDQDDPDFIWTAGDPVDDADPNRHRIHGFDDDPPDDQQWDFDRRRNDFPDPDGIGSDVVVSSVSCCPGRHDQDWAADPDPPDPSNVPTDSDPVVSLCCCCPVVVALQDFAPDDDPPPVVRVVSRLVSNVSGPQDLQWHAHNVPRDIDGCVPQNQADPPPRDGHDVSSNVVSVVVVVVVVVPPPDDDDDDDDDDDDDDDDDDDDDDDDDDDDDD

Radius of gyration: 34.1 Å; Cα contacts (8 Å, |Δi|>4): 258; chains: 1; bounding box: 106×59×84 Å

=== Feature glossary ===
Legend for the data blocks above and below:

— What the protein is —

Sequence gives the chain of amino acids in standard one-letter code (A=alanine, C=cysteine, …, Y=tyrosine), read N→C. It is the only feature that is directly encoded by the gene; all structural features are derived from the folded form of this sequence.

The annotation block draws on four external resources. InterPro: which protein families and domains the sequence belongs to. GO: standardized terms for what the protein does, what process it participates in, and where in the cell it acts. CATH: which structural fold it has in the CATH hierarchy. Organism: the species of origin.

— Where its atoms are —

Atomic coordinates in PDBx/mmCIF format — the same representation the Protein Data Bank distributes. Each line of the _atom_site loop places one backbone atom in Cartesian space (units: ångströms, origin: arbitrary).

Six rendered views show the 3D structure from the faces of a cube — i.e. along ±x, ±y, ±z. Rendering representation is drawn randomly per protein from cartoon (secondary-structure ribbons), sticks (backbone bonds), or molecular surface; coloring is either N→C rainbow (blue at the N-terminus through red at the C-terminus) or one color per chain.

— Local backbone conformation —

DSSP 8-state secondary structure assigns each residue one of H (α-helix), G (3₁₀-helix), I (π-helix), E (extended β-strand), B (isolated β-bridge), T (hydrogen-bonded turn), S (bend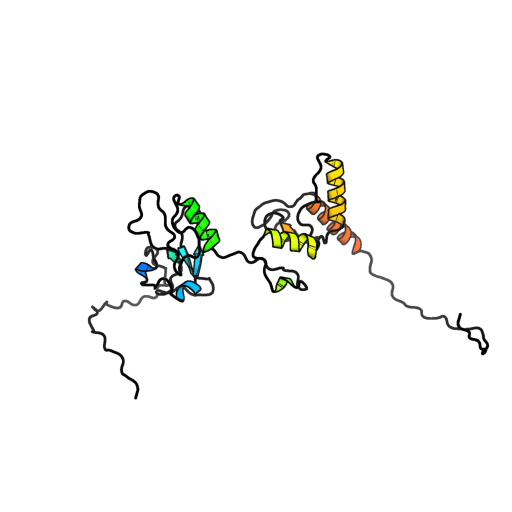), or '-' (coil). The assignment is computed from backbone hydrogen-bond geometry via the Kabsch–Sander algorithm.

P-SEA three-state annotation labels each residue as helix, strand, or coil based purely on the geometry of the Cα trace. It serves as a fallback when the full backbone (and thus DSSP) is unavailable.

φ (phi) and ψ (psi) are the two rotatable backbone dihedrals per residue: φ is the C(i-1)–N–Cα–C torsion, ψ is the N–Cα–C–N(i+1) torsion, both in degrees on (−180°, 180°]. α-helical residues cluster near (−60°, −45°); β-strand residues near (−120°, +130°). A Ramachandran plot is simply a scatter of (φ, ψ) for every residue.

— Global shape and packing —

Radius of gyration (Rg) is the root-mean-square distance of Cα atoms from their centroid — a single number for overall size and compactness. A globular domain of N residues has Rg ≈ 2.2·N^0.38 Å; an extended or disordered chain has a much larger Rg. The Cα contact count is the number of residue pairs whose Cα atoms are within 8 Å and are more than four positions apart in sequence — a standard proxy for tertiary packing density. The bounding box is the smallest axis-aligned box enclosing all Cα atoms.

Accessible surface area quantifies burial. A residue with SASA near zero is packed into the hydrophobic core; one with SASA >100 Å² sits on the surface. Computed here via the Shrake–Rupley numerical algorithm with a 1.4 Å probe.

The contact map is a binary N×N matrix image: pixel (i, j) is dark where Cα_i and Cα_j are within 8 Å and |i−j|>4. Because the |i−j|>4 filter removes local helical contacts, off-diagonal stripes parallel to the main diagonal indicate parallel β-sheets; stripes perpendicular to it indicate antiparallel β-sheets. The Ramachandran plot scatters every residue's (φ, ψ) pair against the sterically allowed regions. The PAE heatmap renders the predicted-aligned-error matrix.

— Structural neighborhood —

A 3Di character summarizes, for each residue, the relative orientation of the Cα frame of its nearest spatial neighbor. Because it encodes fold topology rather than chemistry, 3Di alignments detect remote structural similarity that sequence alignment misses.

Structural nearest neighbors (via Foldseek easy-search vs the PDB). Reported per hit: target PDB id, E-value, and alignment TM-score. A TM-score above ~0.5 is the conventional threshold for 'same fold'.

— Confidence and disorder —

For AlphaFold models, the B-factor field carries pLDDT — the model's own estimate of local accuracy on a 0–100 scale. Regions with pLDDT<50 should be treated as essentially unmodeled; they often correspond to intrinsically disordered segments.

B-factor (Debye–Waller factor) reflects atomic displacement in the crystal lattice. It is an experimental observable (units Å²), not a prediction; low values mean the atom is pinned down, high values mean it moves or is heterogeneous across the crystal.

Predicted Aligned Error (PAE) is an AlphaFold confidence matrix: entry (i, j) is the expected error in the position of residue j, in ångströms, when the prediction is superimposed on the true structure at residue i. Low PAE within a block of residues means that block is internally rigid and well-predicted; high PAE between two blocks means their relative placement is uncertain even if each block individually is confident.